Protein AF-A0A956G4B7-F1 (afdb_monomer_lite)

pLDDT: mean 74.46, std 22.29, range [27.42, 97.25]

Sequence (215 aa):
MIERALRGLLDLLERARQPERSRADEIADVRRRLAAQQRAARRASDDERQRARALETLRQQMIETLAEPASCASCERSCHTPSARVGTERETVFAAERRRAPAGFDGGACCAAKTAGVFSDDELYVLALAGATAADYSAPPGPHAGCAFRDARGCSLAVQRRPTLCLRYLCNELQSELQASGRRHAARSVAHDLRLGFEALVAERREREIDDLLQ

Radius of gyration: 18.86 Å; chains: 1; bounding box: 42×47×54 Å

Secondary structure (DSSP, 8-state):
-HHHHHHHHHHHHHHHHS----HHHHHHHHHHHHHHHHHHHTT--HHHHHHHHHHHHHHHHHHHHH-S-HHHHSTTS-PPPPPS-S--S--GGGSS--PPPPTT----GGG-S-HHHHS-HHHHHHHHHTT--GGG----SS--BSBTTEETTEE-S-GGGS-HHHHH---HHHHHHHHHTT-HHHHHHHHHHHHHHHHHHHHHHHHHHHHHHH-

Structure (mmCIF, N/CA/C/O backbone):
data_AF-A0A956G4B7-F1
#
_entry.id   AF-A0A956G4B7-F1
#
loop_
_atom_site.group_PDB
_atom_site.id
_atom_site.type_symbol
_atom_site.label_atom_id
_atom_site.label_alt_id
_atom_site.label_comp_id
_atom_site.label_asym_id
_atom_site.label_entity_id
_atom_site.label_seq_id
_atom_site.pdbx_PDB_ins_code
_atom_site.Cartn_x
_atom_site.Cartn_y
_atom_site.Cartn_z
_atom_site.occupancy
_atom_site.B_iso_or_equiv
_atom_site.auth_seq_id
_atom_site.auth_comp_id
_atom_site.auth_asym_id
_atom_site.auth_atom_id
_atom_site.pdbx_PDB_model_num
ATOM 1 N N . MET A 1 1 ? 19.935 33.504 17.242 1.00 51.78 1 MET A N 1
ATOM 2 C CA . MET A 1 1 ? 20.676 33.074 16.025 1.00 51.78 1 MET A CA 1
ATOM 3 C C . MET A 1 1 ? 21.607 31.893 16.290 1.00 51.78 1 MET A C 1
ATOM 5 O O . MET A 1 1 ? 21.533 30.927 15.544 1.00 51.78 1 MET A O 1
ATOM 9 N N . ILE A 1 2 ? 22.418 31.930 17.352 1.00 56.47 2 ILE A N 1
ATOM 10 C CA . ILE A 1 2 ? 23.410 30.888 17.687 1.00 56.47 2 ILE A CA 1
ATOM 11 C C . ILE A 1 2 ? 22.765 29.511 17.966 1.00 56.47 2 ILE A C 1
ATOM 13 O O . ILE A 1 2 ? 23.245 28.500 17.467 1.00 56.47 2 ILE A O 1
ATOM 17 N N . GLU A 1 3 ? 21.617 29.462 18.650 1.00 46.06 3 GLU A N 1
ATOM 18 C CA . GLU A 1 3 ? 20.913 28.199 18.952 1.00 46.06 3 GLU A CA 1
ATOM 19 C C . GLU A 1 3 ? 20.379 27.459 17.715 1.00 46.06 3 GLU A C 1
ATOM 21 O O . GLU A 1 3 ? 20.374 26.231 17.689 1.00 46.06 3 GLU A O 1
ATOM 26 N N . ARG A 1 4 ? 19.962 28.180 16.663 1.00 51.66 4 ARG A N 1
ATOM 27 C CA . ARG A 1 4 ? 19.528 27.567 15.392 1.00 51.66 4 ARG A CA 1
ATOM 28 C C . ARG A 1 4 ? 20.703 26.948 14.637 1.00 51.66 4 ARG A C 1
ATOM 30 O O . ARG A 1 4 ? 20.547 25.882 14.051 1.00 51.66 4 ARG A O 1
ATOM 37 N N . ALA A 1 5 ? 21.864 27.601 14.674 1.00 60.94 5 ALA A N 1
ATOM 38 C CA . ALA A 1 5 ? 23.082 27.098 14.047 1.00 60.94 5 ALA A CA 1
ATOM 39 C C . ALA A 1 5 ? 23.625 25.861 14.785 1.00 60.94 5 ALA A C 1
ATOM 41 O O . ALA A 1 5 ? 23.982 24.875 14.147 1.00 60.94 5 ALA A O 1
ATOM 42 N N . LEU A 1 6 ? 23.599 25.876 16.123 1.00 57.47 6 LEU A N 1
ATOM 43 C CA . LEU A 1 6 ? 23.971 24.729 16.959 1.00 57.47 6 LEU A CA 1
ATOM 44 C C . LEU A 1 6 ? 23.036 23.534 16.764 1.00 57.47 6 LEU A C 1
ATOM 46 O O . LEU A 1 6 ? 23.513 22.409 16.652 1.00 57.47 6 LEU A O 1
ATOM 50 N N . ARG A 1 7 ? 21.723 23.770 16.655 1.00 56.56 7 ARG A N 1
ATOM 51 C CA . ARG A 1 7 ? 20.744 22.707 16.391 1.00 56.56 7 ARG A CA 1
ATOM 52 C C . ARG A 1 7 ? 20.945 22.086 15.003 1.00 56.56 7 ARG A C 1
ATOM 54 O O . ARG A 1 7 ? 21.017 20.872 14.894 1.00 56.56 7 ARG A O 1
ATOM 61 N N . GLY A 1 8 ? 21.186 22.906 13.975 1.00 63.28 8 GLY A N 1
ATOM 62 C CA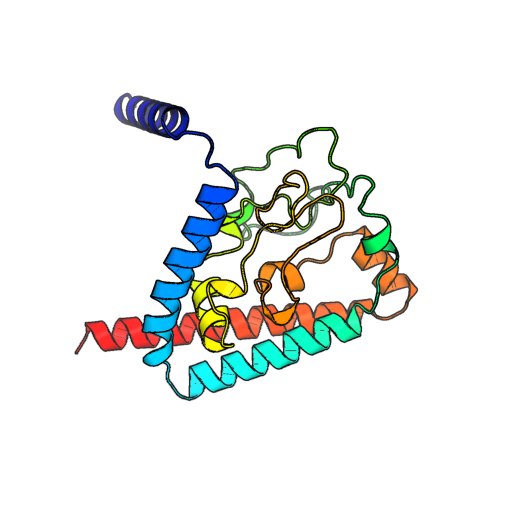 . GLY A 1 8 ? 21.513 22.409 12.633 1.00 63.28 8 GLY A CA 1
ATOM 63 C C . GLY A 1 8 ? 22.818 21.603 12.568 1.00 63.28 8 GLY A C 1
ATOM 64 O O . GLY A 1 8 ? 22.899 20.627 11.820 1.00 63.28 8 GLY A O 1
ATOM 65 N N . LEU A 1 9 ? 23.825 21.974 13.366 1.00 64.81 9 LEU A N 1
ATOM 66 C CA . LEU A 1 9 ? 25.090 21.243 13.473 1.00 64.81 9 LEU A CA 1
ATOM 67 C C . LEU A 1 9 ? 24.924 19.912 14.224 1.00 64.81 9 LEU A C 1
ATOM 69 O O . LEU A 1 9 ? 25.472 18.901 13.793 1.00 64.81 9 LEU A O 1
ATOM 73 N N . LEU A 1 10 ? 24.144 19.895 15.308 1.00 58.50 10 LEU A N 1
ATOM 74 C CA . LEU A 1 10 ? 23.810 18.676 16.050 1.00 58.50 10 LEU A CA 1
ATOM 75 C C . LEU A 1 10 ? 23.017 17.697 15.183 1.00 58.50 10 LEU A C 1
ATOM 77 O O . LEU A 1 10 ? 23.400 16.535 15.101 1.00 58.50 10 LEU A O 1
ATOM 81 N N . ASP A 1 11 ? 22.024 18.179 14.432 1.00 50.59 11 ASP A N 1
ATOM 82 C CA . ASP A 1 11 ? 21.263 17.353 13.492 1.00 50.59 11 ASP A CA 1
ATOM 83 C C . ASP A 1 11 ? 22.170 16.761 12.398 1.00 50.59 11 ASP A C 1
ATOM 85 O O . ASP A 1 11 ? 21.948 15.649 11.922 1.00 50.59 11 ASP A O 1
ATOM 89 N N . LEU A 1 12 ? 23.181 17.508 11.932 1.00 54.56 12 LEU A N 1
ATOM 90 C CA . LEU A 1 12 ? 24.170 17.025 10.957 1.00 54.56 12 LEU A CA 1
ATOM 91 C C . LEU A 1 12 ? 25.103 15.967 11.561 1.00 54.56 12 LEU A C 1
ATOM 93 O O . LEU A 1 12 ? 25.399 14.973 10.901 1.00 54.56 12 LEU A O 1
ATOM 97 N N . LEU A 1 13 ? 25.541 16.156 12.806 1.00 57.09 13 LEU A N 1
ATOM 98 C CA . LEU A 1 13 ? 26.409 15.218 13.520 1.00 57.09 13 LEU A CA 1
ATOM 99 C C . LEU A 1 13 ? 25.672 13.941 13.931 1.00 57.09 13 LEU A C 1
ATOM 101 O O . LEU A 1 13 ? 26.246 12.860 13.834 1.00 57.09 13 LEU A O 1
ATOM 105 N N . GLU A 1 14 ? 24.405 14.029 14.335 1.00 51.06 14 GLU A N 1
ATOM 106 C CA . GLU A 1 14 ? 23.554 12.859 14.567 1.00 51.06 14 GLU A CA 1
ATOM 107 C C . GLU A 1 14 ? 23.333 12.082 13.272 1.00 51.06 14 GLU A C 1
ATOM 109 O O . GLU A 1 14 ? 23.519 10.869 13.263 1.00 51.06 14 GLU A O 1
ATOM 114 N N . ARG A 1 15 ? 23.059 12.766 12.153 1.00 50.12 15 ARG A N 1
ATOM 115 C CA . ARG A 1 15 ? 22.970 12.141 10.821 1.00 50.12 15 ARG A CA 1
ATOM 116 C C . ARG A 1 15 ? 24.278 11.486 10.375 1.00 50.12 15 ARG A C 1
ATOM 118 O O . ARG A 1 15 ? 24.227 10.425 9.768 1.00 50.12 15 ARG A O 1
ATOM 125 N N . ALA A 1 16 ? 25.427 12.085 10.684 1.00 51.25 16 ALA A N 1
ATOM 126 C CA . ALA A 1 16 ? 26.744 11.518 10.384 1.00 51.25 16 ALA A CA 1
ATOM 127 C C . ALA A 1 16 ? 27.119 10.342 11.305 1.00 51.25 16 ALA A C 1
ATOM 129 O O . ALA A 1 16 ? 27.938 9.506 10.933 1.00 51.25 16 ALA A O 1
ATOM 130 N N . ARG A 1 17 ? 26.527 10.274 12.505 1.00 42.84 17 ARG A N 1
ATOM 131 C CA . ARG A 1 17 ? 26.698 9.175 13.467 1.00 42.84 17 ARG A CA 1
ATOM 132 C C . ARG A 1 17 ? 25.763 7.999 13.225 1.00 42.84 17 ARG A C 1
ATOM 134 O O . ARG A 1 17 ? 26.013 6.933 13.784 1.00 42.84 17 ARG A O 1
ATOM 141 N N . GLN A 1 18 ? 24.705 8.162 12.429 1.00 42.16 18 GLN A N 1
ATOM 142 C CA . GLN A 1 18 ? 23.893 7.021 12.028 1.00 42.16 18 GLN A CA 1
ATOM 143 C C . GLN A 1 18 ? 24.684 6.209 10.995 1.00 42.16 18 GLN A C 1
ATOM 145 O O . GLN A 1 18 ? 24.967 6.741 9.919 1.00 42.16 18 GLN A O 1
ATOM 150 N N . PRO A 1 19 ? 25.063 4.949 11.285 1.00 45.97 19 PRO A N 1
ATOM 151 C CA . PRO A 1 19 ? 25.617 4.089 10.249 1.00 45.97 19 PRO A CA 1
ATOM 152 C C . PRO A 1 19 ? 24.607 4.027 9.101 1.00 45.97 19 PRO A C 1
ATOM 154 O O . PRO A 1 19 ? 23.398 3.977 9.348 1.00 45.97 19 PRO A O 1
ATOM 157 N N . GLU A 1 20 ? 25.084 4.071 7.854 1.00 58.22 20 GLU A N 1
ATOM 158 C CA . GLU A 1 20 ? 24.225 3.844 6.691 1.00 58.22 20 GLU A CA 1
ATOM 159 C C . GLU A 1 20 ? 23.484 2.523 6.927 1.00 58.22 20 GLU A C 1
ATOM 161 O O . GLU A 1 20 ? 24.115 1.465 6.980 1.00 58.22 20 GLU A O 1
ATOM 166 N N . ARG A 1 21 ? 22.168 2.591 7.195 1.00 68.06 21 ARG A N 1
ATOM 167 C CA . ARG A 1 21 ? 21.382 1.405 7.562 1.00 68.06 21 ARG A CA 1
ATOM 168 C C . ARG A 1 21 ? 21.590 0.373 6.467 1.00 68.06 21 ARG A C 1
ATOM 170 O O . ARG A 1 21 ? 21.339 0.651 5.293 1.00 68.06 21 ARG A O 1
ATOM 177 N N . SER A 1 22 ? 22.061 -0.811 6.843 1.00 82.81 22 SER A N 1
ATOM 178 C CA . SER A 1 22 ? 22.207 -1.876 5.866 1.00 82.81 22 SER A CA 1
ATOM 179 C C . SER A 1 22 ? 20.821 -2.273 5.354 1.00 82.81 22 SER A C 1
ATOM 181 O O . SER A 1 22 ? 19.805 -2.105 6.033 1.00 82.81 22 SER A O 1
ATOM 183 N N . ARG A 1 23 ? 20.757 -2.873 4.164 1.00 84.38 23 ARG A N 1
ATOM 184 C CA . ARG A 1 23 ? 19.508 -3.452 3.646 1.00 84.38 23 ARG A CA 1
ATOM 185 C C . ARG A 1 23 ? 18.852 -4.403 4.659 1.00 84.38 23 ARG A C 1
ATOM 187 O O . ARG A 1 23 ? 17.630 -4.442 4.775 1.00 84.38 23 ARG A O 1
ATOM 194 N N . ALA A 1 24 ? 19.669 -5.168 5.384 1.00 88.62 24 ALA A N 1
ATOM 195 C CA . ALA A 1 24 ? 19.199 -6.068 6.428 1.00 88.62 24 ALA A CA 1
ATOM 196 C C . ALA A 1 24 ? 18.546 -5.296 7.586 1.00 88.62 24 ALA A C 1
ATOM 198 O O . ALA A 1 24 ? 17.476 -5.697 8.044 1.00 88.62 24 ALA A O 1
ATOM 199 N N . ASP A 1 25 ? 19.126 -4.164 7.996 1.00 89.12 25 ASP A N 1
ATOM 200 C CA . ASP A 1 25 ? 18.555 -3.295 9.030 1.00 89.12 25 ASP A CA 1
ATOM 201 C C . ASP A 1 25 ? 17.220 -2.692 8.596 1.00 89.12 25 ASP A C 1
ATOM 203 O O . ASP A 1 25 ? 16.285 -2.659 9.394 1.00 89.12 25 ASP A O 1
ATOM 207 N N . GLU A 1 26 ? 17.102 -2.250 7.339 1.00 88.19 26 GLU A N 1
ATOM 208 C CA . GLU A 1 26 ? 15.846 -1.713 6.802 1.00 88.19 26 GLU A CA 1
ATOM 209 C C . GLU A 1 26 ? 14.736 -2.770 6.776 1.00 88.19 26 GLU A C 1
ATOM 211 O O . GLU A 1 26 ? 13.600 -2.497 7.164 1.00 88.19 26 GLU A O 1
ATOM 216 N N . ILE A 1 27 ? 15.054 -4.002 6.375 1.00 91.94 27 ILE A N 1
ATOM 217 C CA . ILE A 1 27 ? 14.078 -5.100 6.353 1.00 91.94 27 ILE A CA 1
ATOM 218 C C . ILE A 1 27 ? 13.692 -5.511 7.768 1.00 91.94 27 ILE A C 1
ATOM 220 O O . ILE A 1 27 ? 12.509 -5.713 8.049 1.00 91.94 27 ILE A O 1
ATOM 224 N N . ALA A 1 28 ? 14.668 -5.626 8.671 1.00 93.62 28 ALA A N 1
ATOM 225 C CA . ALA A 1 28 ? 14.403 -5.911 10.073 1.00 93.62 28 ALA A CA 1
ATOM 226 C C . ALA A 1 28 ? 13.490 -4.838 10.683 1.00 93.62 28 ALA A C 1
ATOM 228 O O . ALA A 1 28 ? 12.569 -5.166 11.429 1.00 93.62 28 ALA A O 1
ATOM 229 N N . ASP A 1 29 ? 13.693 -3.572 10.322 1.00 93.38 29 ASP A N 1
ATOM 230 C CA . ASP A 1 29 ? 12.850 -2.458 10.744 1.00 93.38 29 ASP A CA 1
ATOM 231 C C . ASP A 1 29 ? 11.410 -2.577 10.247 1.00 93.38 29 ASP A C 1
ATOM 233 O O . ASP A 1 29 ? 10.480 -2.529 11.053 1.00 93.38 29 ASP A O 1
ATOM 237 N N . VAL A 1 30 ? 11.226 -2.812 8.945 1.00 95.00 30 VAL A N 1
ATOM 238 C CA . VAL A 1 30 ? 9.903 -3.015 8.338 1.00 95.00 30 VAL A CA 1
ATOM 239 C C . VAL A 1 30 ? 9.180 -4.188 8.998 1.00 95.00 30 VAL A C 1
ATOM 241 O O . VAL A 1 30 ? 8.025 -4.051 9.393 1.00 95.00 30 VAL A O 1
ATOM 244 N N . ARG A 1 31 ? 9.864 -5.321 9.205 1.00 96.69 31 ARG A N 1
ATOM 245 C CA . ARG A 1 31 ? 9.287 -6.506 9.862 1.00 96.69 31 ARG A CA 1
ATOM 246 C C . ARG A 1 31 ? 8.867 -6.229 11.303 1.00 96.69 31 ARG A C 1
ATOM 248 O O . ARG A 1 31 ? 7.772 -6.625 11.700 1.00 96.69 31 ARG A O 1
ATOM 255 N N . ARG A 1 32 ? 9.707 -5.543 12.089 1.00 96.19 32 ARG A N 1
ATOM 256 C CA . ARG A 1 32 ? 9.377 -5.169 13.477 1.00 96.19 32 ARG A CA 1
ATOM 257 C C . ARG A 1 32 ? 8.161 -4.251 13.533 1.00 96.19 32 ARG A C 1
ATOM 259 O O . ARG A 1 32 ? 7.254 -4.492 14.328 1.00 96.19 32 ARG A O 1
ATOM 266 N N . ARG A 1 33 ? 8.137 -3.217 12.690 1.00 96.75 33 ARG A N 1
ATOM 267 C CA . ARG A 1 33 ? 7.036 -2.247 12.633 1.00 96.75 33 ARG A CA 1
ATOM 268 C C . ARG A 1 33 ? 5.747 -2.909 12.161 1.00 96.75 33 ARG A C 1
ATOM 270 O O . ARG A 1 33 ? 4.714 -2.718 12.791 1.00 96.75 33 ARG A O 1
ATOM 277 N N . LEU A 1 34 ? 5.812 -3.787 11.159 1.00 97.25 34 LEU A N 1
ATOM 278 C CA . LEU A 1 34 ? 4.664 -4.580 10.727 1.00 97.25 34 LEU A CA 1
ATOM 279 C C . LEU A 1 34 ? 4.114 -5.451 11.859 1.00 97.25 34 LEU A C 1
ATOM 281 O O . LEU A 1 34 ? 2.911 -5.454 12.083 1.00 97.25 34 LEU A O 1
ATOM 285 N N . ALA A 1 35 ? 4.969 -6.148 12.610 1.00 95.94 35 ALA A N 1
ATOM 286 C CA . ALA A 1 35 ? 4.526 -6.961 13.743 1.00 95.94 35 ALA A CA 1
ATOM 287 C C . ALA A 1 35 ? 3.830 -6.121 14.833 1.00 95.94 35 ALA A C 1
ATOM 289 O O . ALA A 1 35 ? 2.886 -6.587 15.474 1.00 95.94 35 ALA A O 1
ATOM 290 N N . ALA A 1 36 ? 4.263 -4.872 15.037 1.00 95.06 36 ALA A N 1
ATOM 291 C CA . ALA A 1 36 ? 3.555 -3.933 15.903 1.00 95.06 36 ALA A CA 1
ATOM 292 C C . ALA A 1 36 ? 2.181 -3.558 15.327 1.00 95.06 36 ALA A C 1
ATOM 294 O O . ALA A 1 36 ? 1.182 -3.646 16.043 1.00 95.06 36 ALA A O 1
ATOM 295 N N . GLN A 1 37 ? 2.106 -3.243 14.032 1.00 96.81 37 GLN A N 1
ATOM 296 C CA . GLN A 1 37 ? 0.841 -2.922 13.371 1.00 96.81 37 GLN A CA 1
ATOM 297 C C . GLN A 1 37 ? -0.125 -4.114 13.304 1.00 96.81 37 GLN A C 1
ATOM 299 O O . GLN A 1 37 ? -1.324 -3.924 13.445 1.00 96.81 37 GLN A O 1
ATOM 304 N N . GLN A 1 38 ? 0.360 -5.354 13.198 1.00 95.81 38 GLN A N 1
ATOM 305 C CA . GLN A 1 38 ? -0.479 -6.556 13.285 1.00 95.81 38 GLN A CA 1
ATOM 306 C C . GLN A 1 38 ? -1.193 -6.673 14.632 1.00 95.81 38 GLN A C 1
ATOM 308 O O . GLN A 1 38 ? -2.320 -7.159 14.689 1.00 95.81 38 GLN A O 1
ATOM 313 N N . ARG A 1 39 ? -0.562 -6.232 15.728 1.00 93.31 39 ARG A N 1
ATOM 314 C CA . ARG A 1 39 ? -1.225 -6.179 17.038 1.00 93.31 39 ARG A CA 1
ATOM 315 C C . ARG A 1 39 ? -2.299 -5.098 17.070 1.00 93.31 39 ARG A C 1
ATOM 317 O O . ARG A 1 39 ? -3.382 -5.372 17.574 1.00 93.31 39 ARG A O 1
ATOM 324 N N . ALA A 1 40 ? -2.025 -3.924 16.501 1.00 92.00 40 ALA A N 1
ATOM 325 C CA . ALA A 1 40 ? -3.013 -2.851 16.377 1.00 92.00 40 ALA A CA 1
ATOM 326 C C . ALA A 1 40 ? -4.215 -3.290 15.520 1.00 92.00 40 ALA A C 1
ATOM 328 O O . ALA A 1 40 ? -5.356 -3.170 15.949 1.00 92.00 40 ALA A O 1
ATOM 329 N N . ALA A 1 41 ? -3.963 -3.929 14.374 1.00 94.06 41 ALA A N 1
ATOM 330 C CA . ALA A 1 41 ? -4.982 -4.428 13.450 1.00 94.06 41 ALA A CA 1
ATOM 331 C C . ALA A 1 41 ? -5.916 -5.491 14.064 1.00 94.06 41 ALA A C 1
ATOM 333 O O . ALA A 1 41 ? -7.015 -5.723 13.563 1.00 94.06 41 ALA A O 1
ATOM 334 N N . ARG A 1 42 ? -5.535 -6.138 15.176 1.00 93.38 42 ARG A N 1
ATOM 335 C CA . ARG A 1 42 ? -6.454 -7.026 15.914 1.00 93.38 42 ARG A CA 1
ATOM 336 C C . ARG A 1 42 ? -7.617 -6.264 16.542 1.00 93.38 42 ARG A C 1
ATOM 338 O O . ARG A 1 42 ? -8.689 -6.843 16.655 1.00 93.38 42 ARG A O 1
ATOM 345 N N . ARG A 1 43 ? -7.411 -4.994 16.900 1.00 92.00 43 ARG A N 1
ATOM 346 C CA . ARG A 1 43 ? -8.425 -4.084 17.457 1.00 92.00 43 ARG A CA 1
ATOM 347 C C . ARG A 1 43 ? -9.177 -3.302 16.375 1.00 92.00 43 ARG A C 1
ATOM 349 O O . ARG A 1 43 ? -9.899 -2.362 16.689 1.00 92.00 43 ARG A O 1
ATOM 356 N N . ALA A 1 44 ? -8.983 -3.664 15.108 1.00 94.94 44 ALA A N 1
ATOM 357 C CA . ALA A 1 44 ? -9.661 -3.025 13.994 1.00 94.94 44 ALA A CA 1
ATOM 358 C C . ALA A 1 44 ? -11.170 -3.202 14.054 1.00 94.94 44 ALA A C 1
ATOM 360 O O . ALA A 1 44 ? -11.637 -4.330 14.274 1.00 94.94 44 ALA A O 1
ATOM 361 N N . SER A 1 45 ? -11.882 -2.099 13.822 1.00 94.12 45 SER A N 1
ATOM 362 C CA . SER A 1 45 ? -13.329 -2.094 13.646 1.00 94.12 45 SER A CA 1
ATOM 363 C C . SER A 1 45 ? -13.716 -2.864 12.381 1.00 94.12 45 SER A C 1
ATOM 365 O O . SER A 1 45 ? -12.883 -3.144 11.509 1.00 94.12 45 SER A O 1
ATOM 367 N N . ASP A 1 46 ? -14.991 -3.225 12.272 1.00 94.00 46 ASP A N 1
ATOM 368 C CA . ASP A 1 46 ? -15.500 -3.891 11.074 1.00 94.00 46 ASP A CA 1
ATOM 369 C C . ASP A 1 46 ? -15.420 -2.982 9.840 1.00 94.00 46 ASP A C 1
ATOM 371 O O . ASP A 1 46 ? -15.087 -3.465 8.754 1.00 94.00 46 ASP A O 1
ATOM 375 N N . ASP A 1 47 ? -15.600 -1.670 10.017 1.00 93.81 47 ASP A N 1
ATOM 376 C CA . ASP A 1 47 ? -15.469 -0.671 8.952 1.00 93.81 47 ASP A CA 1
ATOM 377 C C . ASP A 1 47 ? -14.030 -0.585 8.424 1.00 93.81 47 ASP A C 1
ATOM 379 O O . ASP A 1 47 ? -13.807 -0.668 7.212 1.00 93.81 47 ASP A O 1
ATOM 383 N N . GLU A 1 48 ? -13.031 -0.551 9.315 1.00 96.06 48 GLU A N 1
ATOM 384 C CA . GLU A 1 48 ? -11.617 -0.566 8.921 1.00 96.06 48 GLU A CA 1
ATOM 385 C C . GLU A 1 48 ? -11.275 -1.839 8.134 1.00 96.06 48 GLU A C 1
ATOM 387 O O . GLU A 1 48 ? -10.585 -1.793 7.108 1.00 96.06 48 GLU A O 1
ATOM 392 N N . ARG A 1 49 ? -11.784 -2.998 8.578 1.00 95.12 49 ARG A N 1
ATOM 393 C CA . ARG A 1 49 ? -11.593 -4.279 7.876 1.00 95.12 49 ARG A CA 1
ATOM 394 C C . ARG A 1 49 ? -12.278 -4.276 6.516 1.00 95.12 49 ARG A C 1
ATOM 396 O O . ARG A 1 49 ? -11.721 -4.803 5.551 1.00 95.12 49 ARG A O 1
ATOM 403 N N . GLN A 1 50 ? -13.474 -3.702 6.425 1.00 94.38 50 GLN A N 1
ATOM 404 C CA . GLN A 1 50 ? -14.215 -3.597 5.176 1.00 94.38 50 GLN A CA 1
ATOM 405 C C . GLN A 1 50 ? -13.487 -2.696 4.173 1.00 94.38 50 GLN A C 1
ATOM 407 O O . GLN A 1 50 ? -13.329 -3.077 3.010 1.00 94.38 50 GLN A O 1
ATOM 412 N N . ARG A 1 51 ? -12.953 -1.551 4.613 1.00 94.94 51 ARG A N 1
ATOM 413 C CA . ARG A 1 51 ? -12.128 -0.688 3.756 1.00 94.94 51 ARG A CA 1
ATOM 414 C C . ARG A 1 51 ? -10.816 -1.334 3.352 1.00 94.94 51 ARG A C 1
ATOM 416 O O . ARG A 1 51 ? -10.409 -1.191 2.201 1.00 94.94 51 ARG A O 1
ATOM 423 N N . ALA A 1 52 ? -10.162 -2.070 4.248 1.00 94.50 52 ALA A N 1
ATOM 424 C CA . ALA A 1 52 ? -8.942 -2.795 3.907 1.00 94.50 52 ALA A CA 1
ATOM 425 C C . ALA A 1 52 ? -9.183 -3.819 2.785 1.00 94.50 52 ALA A C 1
ATOM 427 O O . ALA A 1 52 ? -8.390 -3.882 1.843 1.00 94.50 52 ALA A O 1
ATOM 428 N N . ARG A 1 53 ? -10.309 -4.547 2.834 1.00 93.62 53 ARG A N 1
ATOM 429 C CA . ARG A 1 53 ? -10.743 -5.449 1.754 1.00 93.62 53 ARG A CA 1
ATOM 430 C C . ARG A 1 53 ? -11.020 -4.702 0.450 1.00 93.62 53 ARG A C 1
ATOM 432 O O . ARG A 1 53 ? -10.551 -5.127 -0.600 1.00 93.62 53 ARG A O 1
ATOM 439 N N . ALA A 1 54 ? -11.712 -3.563 0.509 1.00 94.50 54 ALA A N 1
ATOM 440 C CA . ALA A 1 54 ? -11.945 -2.732 -0.675 1.00 94.50 54 ALA A CA 1
ATOM 441 C C . ALA A 1 54 ? -10.627 -2.241 -1.301 1.00 94.50 54 ALA A C 1
ATOM 443 O O . ALA A 1 54 ? -10.458 -2.278 -2.520 1.00 94.50 54 ALA A O 1
ATOM 444 N N . LEU A 1 55 ? -9.655 -1.848 -0.472 1.00 94.69 55 LEU A N 1
ATOM 445 C CA . LEU A 1 55 ? -8.318 -1.493 -0.938 1.00 94.69 55 LEU A CA 1
ATOM 446 C C . LEU A 1 55 ? -7.605 -2.682 -1.581 1.00 94.69 55 LEU A C 1
ATOM 448 O O . LEU A 1 55 ? -6.948 -2.500 -2.596 1.00 94.69 55 LEU A O 1
ATOM 452 N N . GLU A 1 56 ? -7.715 -3.892 -1.036 1.00 92.12 56 GLU A N 1
ATOM 453 C CA . GLU A 1 56 ? -7.160 -5.096 -1.664 1.00 92.12 56 GLU A CA 1
ATOM 454 C C . GLU A 1 56 ? -7.758 -5.348 -3.057 1.00 92.12 56 GLU A C 1
ATOM 456 O O . GLU A 1 56 ? -7.006 -5.567 -4.008 1.00 92.12 56 GLU A O 1
ATOM 461 N N . THR A 1 57 ? -9.077 -5.199 -3.214 1.00 93.31 57 THR A N 1
ATOM 462 C CA . THR A 1 57 ? -9.739 -5.261 -4.526 1.00 93.31 57 THR A CA 1
ATOM 463 C C . THR A 1 57 ? -9.191 -4.208 -5.490 1.00 93.31 57 THR A C 1
ATOM 465 O O . THR A 1 57 ? -8.844 -4.538 -6.622 1.00 93.31 57 THR A O 1
ATOM 468 N N . LEU A 1 58 ? -9.034 -2.959 -5.046 1.00 94.06 58 LEU A N 1
ATOM 469 C CA . LEU A 1 58 ? -8.462 -1.888 -5.869 1.00 94.06 58 LEU A CA 1
ATOM 470 C C . LEU A 1 58 ? -7.001 -2.166 -6.258 1.00 94.06 58 LEU A C 1
ATOM 472 O O . LEU A 1 58 ? -6.588 -1.863 -7.377 1.00 94.06 58 LEU A O 1
ATOM 476 N N . ARG A 1 59 ? -6.200 -2.775 -5.371 1.00 90.25 59 ARG A N 1
ATOM 477 C CA . ARG A 1 59 ? -4.822 -3.185 -5.699 1.00 90.25 59 ARG A CA 1
ATOM 478 C C . ARG A 1 59 ? -4.821 -4.228 -6.809 1.00 90.25 59 ARG A C 1
ATOM 480 O O . ARG A 1 59 ? -4.019 -4.119 -7.732 1.00 90.25 59 ARG A O 1
ATOM 487 N N . GLN A 1 60 ? -5.728 -5.198 -6.735 1.00 88.75 60 GLN A N 1
ATOM 488 C CA . GLN A 1 60 ? -5.876 -6.230 -7.755 1.00 88.75 60 GLN A CA 1
ATOM 489 C C . GLN A 1 60 ? -6.323 -5.636 -9.101 1.00 88.75 60 GLN A C 1
ATOM 491 O O . GLN A 1 60 ? -5.688 -5.887 -10.124 1.00 88.75 60 GLN A O 1
ATOM 496 N N . GLN A 1 61 ? -7.312 -4.740 -9.089 1.00 91.62 61 GLN A N 1
ATOM 497 C CA . GLN A 1 61 ? -7.735 -4.000 -10.282 1.00 91.62 61 GLN A CA 1
ATOM 498 C C . GLN A 1 61 ? -6.599 -3.172 -10.890 1.00 91.62 61 GLN A C 1
ATOM 500 O O . GLN A 1 61 ? -6.488 -3.071 -12.113 1.00 91.62 61 GLN A O 1
ATOM 505 N N . MET A 1 62 ? -5.729 -2.589 -10.058 1.00 88.94 62 MET A N 1
ATOM 506 C CA . MET A 1 62 ? -4.578 -1.837 -10.550 1.00 88.94 62 MET A CA 1
ATOM 507 C C . MET A 1 62 ? -3.614 -2.749 -11.307 1.00 88.94 62 MET A C 1
ATOM 509 O O . MET A 1 62 ? -3.172 -2.389 -12.392 1.00 88.94 62 MET A O 1
ATOM 513 N N . ILE A 1 63 ? -3.329 -3.945 -10.786 1.00 83.06 63 ILE A N 1
ATOM 514 C CA . ILE A 1 63 ? -2.485 -4.940 -11.469 1.00 83.06 63 ILE A CA 1
ATOM 515 C C . ILE A 1 63 ? -3.066 -5.287 -12.838 1.00 83.06 63 ILE A C 1
ATOM 517 O O . ILE A 1 63 ? -2.363 -5.222 -13.844 1.00 83.06 63 ILE A O 1
ATOM 521 N N . GLU A 1 64 ? -4.353 -5.619 -12.873 1.00 86.12 64 GLU A N 1
ATOM 522 C CA . GLU A 1 64 ? -5.056 -5.996 -14.101 1.00 86.12 64 GLU A CA 1
ATOM 523 C C . GLU A 1 64 ? -5.051 -4.857 -15.122 1.00 86.12 64 GLU A C 1
ATOM 525 O O . GLU A 1 64 ? -4.798 -5.072 -16.306 1.00 86.12 64 GLU A O 1
ATOM 530 N N . THR A 1 65 ? -5.245 -3.624 -14.654 1.00 86.25 65 THR A N 1
ATOM 531 C CA . THR A 1 65 ? -5.232 -2.433 -15.508 1.00 86.25 65 THR A CA 1
ATOM 532 C C . THR A 1 65 ? -3.847 -2.165 -16.090 1.00 86.25 65 THR A C 1
ATOM 534 O O . THR A 1 65 ? -3.717 -1.814 -17.269 1.00 86.25 65 THR A O 1
ATOM 537 N N . LEU A 1 66 ? -2.801 -2.327 -15.277 1.00 77.62 66 LEU A N 1
ATOM 538 C CA . LEU A 1 66 ? -1.424 -2.157 -15.725 1.00 77.62 66 LEU A CA 1
ATOM 539 C C . LEU A 1 66 ? -1.034 -3.230 -16.757 1.00 77.62 66 LEU A C 1
ATOM 541 O O . LEU A 1 66 ? -0.299 -2.904 -17.692 1.00 77.62 66 LEU A O 1
ATOM 545 N N . ALA A 1 67 ? -1.591 -4.448 -16.664 1.00 66.88 67 ALA A N 1
ATOM 546 C CA . ALA A 1 67 ? -1.125 -5.643 -17.385 1.00 66.88 67 ALA A CA 1
ATOM 547 C C . ALA A 1 67 ? 0.405 -5.810 -17.243 1.00 66.88 67 ALA A C 1
ATOM 549 O O . ALA A 1 67 ? 0.998 -5.169 -16.380 1.00 66.88 67 ALA A O 1
ATOM 550 N N . GLU A 1 68 ? 1.071 -6.661 -18.028 1.00 63.44 68 GLU A N 1
ATOM 551 C CA . GLU A 1 68 ? 2.543 -6.659 -18.103 1.00 63.44 68 GLU A CA 1
ATOM 552 C C . GLU A 1 68 ? 2.998 -5.443 -18.935 1.00 63.44 68 GLU A C 1
ATOM 554 O O . GLU A 1 68 ? 2.916 -5.494 -20.164 1.00 63.44 68 GLU A O 1
ATOM 559 N N . PRO A 1 69 ? 3.430 -4.316 -18.327 1.00 57.88 69 PRO A N 1
ATOM 560 C CA . PRO A 1 69 ? 3.722 -3.107 -19.081 1.00 57.88 69 PRO A CA 1
ATOM 561 C C . PRO A 1 69 ? 5.113 -3.239 -19.700 1.00 57.88 69 PRO A C 1
ATOM 563 O O . PRO A 1 69 ? 6.093 -3.485 -18.985 1.00 57.88 69 PRO A O 1
ATOM 566 N N . ALA A 1 70 ? 5.229 -3.012 -21.007 1.00 55.03 70 ALA A N 1
ATOM 567 C CA . ALA A 1 70 ? 6.509 -3.080 -21.713 1.00 55.03 70 ALA A CA 1
ATOM 568 C C . ALA A 1 70 ? 7.521 -2.065 -21.144 1.00 55.03 70 ALA A C 1
ATOM 570 O O . ALA A 1 70 ? 8.705 -2.372 -20.998 1.00 55.03 70 ALA A O 1
ATOM 571 N N . SER A 1 71 ? 7.048 -0.889 -20.718 1.00 56.91 71 SER A N 1
ATOM 572 C CA . SER A 1 71 ? 7.874 0.164 -20.109 1.00 56.91 71 SER A CA 1
ATOM 573 C C . SER A 1 71 ? 8.433 -0.238 -18.749 1.00 56.91 71 SER A C 1
ATOM 575 O O . SER A 1 71 ? 9.492 0.241 -18.351 1.00 56.91 71 SER A O 1
ATOM 577 N N . CYS A 1 72 ? 7.745 -1.122 -18.019 1.00 54.47 72 CYS A N 1
ATOM 578 C CA . CYS A 1 72 ? 8.244 -1.643 -16.749 1.00 54.47 72 CYS A CA 1
ATOM 579 C C . CYS A 1 72 ? 9.306 -2.732 -16.952 1.00 54.47 72 CYS A C 1
ATOM 581 O O . CYS A 1 72 ? 10.183 -2.858 -16.100 1.00 54.47 72 CYS A O 1
ATOM 583 N N . ALA A 1 73 ? 9.270 -3.458 -18.076 1.00 47.00 73 ALA A N 1
ATOM 584 C CA . ALA A 1 73 ? 10.291 -4.439 -18.453 1.00 47.00 73 ALA A CA 1
ATOM 585 C C . ALA A 1 73 ? 11.602 -3.780 -18.929 1.00 47.00 73 ALA A C 1
ATOM 587 O O . ALA A 1 73 ? 12.680 -4.308 -18.683 1.00 47.00 73 ALA A O 1
ATOM 588 N N . SER A 1 74 ? 11.536 -2.600 -19.559 1.00 42.38 74 SER A N 1
ATOM 589 C CA . SER A 1 74 ? 12.718 -1.837 -19.994 1.00 42.38 74 SER A CA 1
ATOM 590 C C . SER A 1 74 ? 13.224 -0.815 -18.973 1.00 42.38 74 SER A C 1
ATOM 592 O O . SER A 1 74 ? 14.251 -0.182 -19.209 1.00 42.38 74 SER A O 1
ATOM 594 N N . CYS A 1 75 ? 12.543 -0.637 -17.832 1.00 48.31 75 CYS A N 1
ATOM 595 C CA . CYS A 1 75 ? 12.990 0.268 -16.763 1.00 48.31 75 CYS A CA 1
ATOM 596 C C . CYS A 1 75 ? 14.196 -0.289 -15.976 1.00 48.31 75 CYS A C 1
ATOM 598 O O . CYS A 1 75 ? 14.562 0.315 -14.970 1.00 48.31 75 CYS A O 1
ATOM 600 N N . GLU A 1 76 ? 14.797 -1.392 -16.459 1.00 39.00 76 GLU A N 1
ATOM 601 C CA . GLU A 1 76 ? 16.210 -1.782 -16.311 1.00 39.00 76 GLU A CA 1
ATOM 602 C C . GLU A 1 76 ? 17.173 -0.847 -17.071 1.00 39.00 76 GLU A C 1
ATOM 604 O O . GLU A 1 76 ? 18.365 -1.130 -17.098 1.00 39.00 76 GLU A O 1
ATOM 609 N N . ARG A 1 77 ? 16.698 0.246 -17.708 1.00 36.31 77 ARG A N 1
ATOM 610 C CA . ARG A 1 77 ? 17.502 1.359 -18.268 1.00 36.31 77 ARG A CA 1
ATOM 611 C C . ARG A 1 77 ? 16.905 2.726 -17.907 1.00 36.31 77 ARG A C 1
ATOM 613 O O . ARG A 1 77 ? 16.025 3.220 -18.595 1.00 36.31 77 ARG A O 1
ATOM 620 N N . SER A 1 78 ? 17.371 3.317 -16.802 1.00 38.78 78 SER A N 1
ATOM 621 C CA . SER A 1 78 ? 17.218 4.733 -16.420 1.00 38.78 78 SER A CA 1
ATOM 622 C C . SER A 1 78 ? 15.852 5.403 -16.693 1.00 38.78 78 SER A C 1
ATOM 624 O O . SER A 1 78 ? 15.742 6.216 -17.608 1.00 38.78 78 SER A O 1
ATOM 626 N N . CYS A 1 79 ? 14.817 5.187 -15.862 1.00 37.25 79 CYS A N 1
ATOM 627 C CA . CYS A 1 79 ? 13.651 6.088 -15.927 1.00 37.25 79 CYS A CA 1
ATOM 628 C C . CYS A 1 79 ? 14.018 7.460 -15.310 1.00 37.25 79 CYS A C 1
ATOM 630 O O . CYS A 1 79 ? 14.347 7.556 -14.120 1.00 37.25 79 CYS A O 1
ATOM 632 N N . HIS A 1 80 ? 13.996 8.511 -16.136 1.00 34.06 80 HIS A N 1
ATOM 633 C CA . HIS A 1 80 ? 14.356 9.879 -15.766 1.00 34.06 80 HIS A CA 1
ATOM 634 C C . HIS A 1 80 ? 13.355 10.497 -14.771 1.00 34.06 80 HIS A C 1
ATOM 636 O O . HIS A 1 80 ? 12.170 10.174 -14.735 1.00 34.06 80 HIS A O 1
ATOM 642 N N . THR A 1 81 ? 13.836 11.419 -13.936 1.00 35.16 81 THR A N 1
ATOM 643 C CA . THR A 1 81 ? 13.007 12.220 -13.019 1.00 35.16 81 THR A CA 1
ATOM 644 C C . THR A 1 81 ? 11.982 13.075 -13.778 1.00 35.16 81 THR A C 1
ATOM 646 O O . THR A 1 81 ? 12.338 13.623 -14.823 1.00 35.16 81 THR A O 1
ATOM 649 N N . PRO A 1 82 ? 10.767 13.316 -13.241 1.00 34.22 82 PRO A N 1
ATOM 650 C CA . PRO A 1 82 ? 9.872 14.319 -13.809 1.00 34.22 82 PRO A CA 1
ATOM 651 C C . PRO A 1 82 ? 10.533 15.703 -13.755 1.00 34.22 82 PRO A C 1
ATOM 653 O O . PRO A 1 82 ? 11.075 16.095 -12.718 1.00 34.22 82 PRO A O 1
ATOM 656 N N . SER A 1 83 ? 10.445 16.480 -14.838 1.00 30.19 83 SER A N 1
ATOM 657 C CA . SER A 1 83 ? 10.669 17.922 -14.752 1.00 30.19 83 SER A CA 1
ATOM 658 C C . SER A 1 83 ? 9.569 18.522 -13.878 1.00 30.19 83 SER A C 1
ATOM 660 O O . SER A 1 83 ? 8.385 18.353 -14.171 1.00 30.19 83 SER A O 1
ATOM 662 N N . ALA A 1 84 ? 9.948 19.215 -12.810 1.00 29.06 84 ALA A N 1
ATOM 663 C CA . ALA A 1 84 ? 9.039 19.909 -11.909 1.00 29.06 84 ALA A CA 1
ATOM 664 C C . ALA A 1 84 ? 8.262 21.023 -12.635 1.00 29.06 84 ALA A C 1
ATOM 666 O O . ALA A 1 84 ? 8.685 22.173 -12.609 1.00 29.06 84 ALA A O 1
ATOM 667 N N . ARG A 1 85 ? 7.142 20.702 -13.293 1.00 30.81 85 ARG A N 1
ATOM 668 C CA . ARG A 1 85 ? 6.136 21.679 -13.742 1.00 30.81 85 ARG A CA 1
ATOM 669 C C . ARG A 1 85 ? 4.757 21.030 -13.860 1.00 30.81 85 ARG A C 1
ATOM 671 O O . ARG A 1 85 ? 4.398 20.660 -14.964 1.00 30.81 85 ARG A O 1
ATOM 678 N N . VAL A 1 86 ? 4.007 20.936 -12.754 1.00 29.19 86 VAL A N 1
ATOM 679 C CA . VAL A 1 86 ? 2.549 21.202 -12.664 1.00 29.19 86 VAL A CA 1
ATOM 680 C C . VAL A 1 86 ? 2.183 21.425 -11.178 1.00 29.19 86 VAL A C 1
ATOM 682 O O . VAL A 1 86 ? 2.367 20.521 -10.378 1.00 29.19 86 VAL A O 1
ATOM 685 N N . GLY A 1 87 ? 1.645 22.605 -10.834 1.00 27.42 87 GLY A N 1
ATOM 686 C CA . GLY A 1 87 ? 0.572 22.770 -9.830 1.00 27.42 87 GLY A CA 1
ATOM 687 C C . GLY A 1 87 ? 0.890 22.794 -8.323 1.00 27.42 87 GLY A C 1
ATOM 688 O O . GLY A 1 87 ? 0.835 21.773 -7.658 1.00 27.42 87 GLY A O 1
ATOM 689 N N . THR A 1 88 ? 1.089 24.002 -7.784 1.00 31.34 88 THR A N 1
ATOM 690 C CA . THR A 1 88 ? 0.587 24.516 -6.481 1.00 31.34 88 THR A CA 1
ATOM 691 C C . THR A 1 88 ? 0.660 23.643 -5.199 1.00 31.34 88 THR A C 1
ATOM 693 O O . THR A 1 88 ? -0.248 22.892 -4.856 1.00 31.34 88 THR A O 1
ATOM 696 N N . GLU A 1 89 ? 1.723 23.887 -4.423 1.00 30.06 89 GLU A N 1
ATOM 697 C CA . GLU A 1 89 ? 1.761 24.195 -2.970 1.00 30.06 89 GLU A CA 1
ATOM 698 C C . GLU A 1 89 ? 1.298 23.215 -1.865 1.00 30.06 89 GLU A C 1
ATOM 700 O O . GLU A 1 89 ? 1.427 23.575 -0.695 1.00 30.06 89 GLU A O 1
ATOM 705 N N . ARG A 1 90 ? 0.894 21.960 -2.119 1.00 31.95 90 ARG A N 1
ATOM 706 C CA . ARG A 1 90 ? 0.602 21.014 -1.000 1.00 31.95 90 ARG A CA 1
ATOM 707 C C . ARG A 1 90 ? 1.217 19.608 -1.057 1.00 31.95 90 ARG A C 1
ATOM 709 O O . ARG A 1 90 ? 0.842 18.750 -0.267 1.00 31.95 90 ARG A O 1
ATOM 716 N N . GLU A 1 91 ? 2.239 19.386 -1.881 1.00 32.91 91 GLU A N 1
ATOM 717 C CA . GLU A 1 91 ? 3.026 18.134 -1.906 1.00 32.91 91 GLU A CA 1
ATOM 718 C C . GLU A 1 91 ? 4.411 18.294 -1.244 1.00 32.91 91 GLU A C 1
ATOM 720 O O . GLU A 1 91 ? 5.460 18.070 -1.847 1.00 32.91 91 GLU A O 1
ATOM 725 N N . THR A 1 92 ? 4.459 18.710 0.022 1.00 35.31 92 THR A N 1
ATOM 726 C CA . THR A 1 92 ? 5.734 18.963 0.725 1.00 35.31 92 THR A CA 1
ATOM 727 C C . THR A 1 92 ? 6.375 17.730 1.368 1.00 35.31 92 THR A C 1
ATOM 729 O O . THR A 1 92 ? 7.473 17.839 1.907 1.00 35.31 92 THR A O 1
ATOM 732 N N . VAL A 1 93 ? 5.793 16.532 1.238 1.00 35.97 93 VAL A N 1
ATOM 733 C CA . VAL A 1 93 ? 6.425 15.295 1.750 1.00 35.97 93 VAL A CA 1
ATOM 734 C C . VAL A 1 93 ? 7.623 14.853 0.885 1.00 35.97 93 VAL A C 1
ATOM 736 O O . VAL A 1 93 ? 8.503 14.139 1.356 1.00 35.97 93 VAL A O 1
ATOM 739 N N . PHE A 1 94 ? 7.730 15.330 -0.363 1.00 40.03 94 PHE A N 1
ATOM 740 C CA . PHE A 1 94 ? 8.742 14.869 -1.330 1.00 40.03 94 PHE A CA 1
ATOM 741 C C . PHE A 1 94 ? 9.892 15.852 -1.600 1.00 40.03 94 PHE A C 1
ATOM 743 O O . PHE A 1 94 ? 10.786 15.559 -2.397 1.00 40.03 94 PHE A O 1
ATOM 750 N N . ALA A 1 95 ? 9.903 17.028 -0.968 1.00 36.81 95 ALA A N 1
ATOM 751 C CA . ALA A 1 95 ? 10.850 18.079 -1.341 1.00 36.81 95 ALA A CA 1
ATOM 752 C C . ALA A 1 95 ? 12.255 17.920 -0.727 1.00 36.81 95 ALA A C 1
ATOM 754 O O . ALA A 1 95 ? 13.212 18.435 -1.305 1.00 36.81 95 ALA A O 1
ATOM 755 N N . ALA A 1 96 ? 12.408 17.211 0.399 1.00 32.38 96 ALA A N 1
ATOM 756 C CA . ALA A 1 96 ? 13.592 17.379 1.247 1.00 32.38 96 ALA A CA 1
ATOM 757 C C . ALA A 1 96 ? 14.783 16.431 0.985 1.00 32.38 96 ALA A C 1
ATOM 759 O O . ALA A 1 96 ? 15.885 16.757 1.411 1.00 32.38 96 ALA A O 1
ATOM 760 N N . GLU A 1 97 ? 14.644 15.296 0.285 1.00 36.50 97 GLU A N 1
ATOM 761 C CA . GLU A 1 97 ? 15.757 14.323 0.182 1.00 36.50 97 GLU A CA 1
ATOM 762 C C . GLU A 1 97 ? 15.835 13.591 -1.170 1.00 36.50 97 GLU A C 1
ATOM 764 O O . GLU A 1 97 ? 15.886 12.364 -1.250 1.00 36.50 97 GLU A O 1
ATOM 769 N N . ARG A 1 98 ? 15.886 14.348 -2.268 1.00 39.50 98 ARG A N 1
ATOM 770 C CA . ARG A 1 98 ? 16.178 13.807 -3.606 1.00 39.50 98 ARG A CA 1
ATOM 771 C C . ARG A 1 98 ? 17.671 13.477 -3.738 1.00 39.50 98 ARG A C 1
ATOM 773 O O . ARG A 1 98 ? 18.448 14.312 -4.192 1.00 39.50 98 ARG A O 1
ATOM 780 N N . ARG A 1 99 ? 18.093 12.263 -3.362 1.00 36.47 99 ARG A N 1
ATOM 781 C CA . ARG A 1 99 ? 19.396 11.733 -3.807 1.00 36.47 99 ARG A CA 1
ATOM 782 C C . ARG A 1 99 ? 19.265 11.250 -5.250 1.00 36.47 99 ARG A C 1
ATOM 784 O O . ARG A 1 99 ? 18.321 10.544 -5.593 1.00 36.47 99 ARG A O 1
ATOM 791 N N . ARG A 1 100 ? 20.231 11.625 -6.092 1.00 37.53 100 ARG A N 1
ATOM 792 C CA . ARG A 1 100 ? 20.469 10.970 -7.382 1.00 37.53 100 ARG A CA 1
ATOM 793 C C . ARG A 1 100 ? 20.650 9.479 -7.086 1.00 37.53 100 ARG A C 1
ATOM 795 O O . ARG A 1 100 ? 21.456 9.148 -6.215 1.00 37.53 100 ARG A O 1
ATOM 802 N N . ALA A 1 101 ? 19.891 8.605 -7.747 1.00 38.03 101 ALA A N 1
ATOM 803 C CA . ALA A 1 101 ? 20.162 7.173 -7.670 1.00 38.03 101 ALA A CA 1
ATOM 804 C C . ALA A 1 101 ? 21.655 6.946 -7.999 1.00 38.03 101 ALA A C 1
ATOM 806 O O . ALA A 1 101 ? 22.172 7.637 -8.888 1.00 38.03 101 ALA A O 1
ATOM 807 N N . PRO A 1 102 ? 22.376 6.079 -7.264 1.00 35.59 102 PRO A N 1
ATOM 808 C CA . PRO A 1 102 ? 23.771 5.792 -7.571 1.00 35.59 102 PRO A CA 1
ATOM 809 C C . PRO A 1 102 ? 23.887 5.354 -9.035 1.00 35.59 102 PRO A C 1
ATOM 811 O O . PRO A 1 102 ? 23.108 4.526 -9.511 1.00 35.59 102 PRO A O 1
ATOM 814 N N . ALA A 1 103 ? 24.829 5.962 -9.758 1.00 31.80 103 ALA A N 1
ATOM 815 C CA . ALA A 1 103 ? 25.108 5.607 -11.143 1.00 31.80 103 ALA A CA 1
ATOM 816 C C . ALA A 1 103 ? 25.441 4.108 -11.220 1.00 31.80 103 ALA A C 1
ATOM 818 O O . ALA A 1 103 ? 26.263 3.625 -10.443 1.00 31.80 103 ALA A O 1
ATOM 819 N N . GLY A 1 104 ? 24.782 3.384 -12.128 1.00 35.03 104 GLY A N 1
ATOM 820 C CA . GLY A 1 104 ? 24.953 1.936 -12.304 1.00 35.03 104 GLY A CA 1
ATOM 821 C C . GLY A 1 104 ? 23.742 1.079 -11.927 1.00 35.03 104 GLY A C 1
ATOM 822 O O . GLY A 1 104 ? 23.762 -0.117 -12.196 1.00 35.03 104 GLY A O 1
ATOM 823 N N . PHE A 1 105 ? 22.677 1.667 -11.373 1.00 36.38 105 PHE A N 1
ATOM 824 C CA . PHE A 1 105 ? 21.376 1.004 -11.287 1.00 36.38 105 PHE A CA 1
ATOM 825 C C . PHE A 1 105 ? 20.354 1.760 -12.108 1.00 36.38 105 PHE A C 1
ATOM 827 O O . PHE A 1 105 ? 19.821 2.800 -11.724 1.00 36.38 105 PHE A O 1
ATOM 834 N N . ASP A 1 106 ? 20.082 1.185 -13.259 1.00 36.94 106 ASP A N 1
ATOM 835 C CA . ASP A 1 106 ? 19.024 1.581 -14.141 1.00 36.94 106 ASP A CA 1
ATOM 836 C C . ASP A 1 106 ? 17.668 1.141 -13.565 1.00 36.94 106 ASP A C 1
ATOM 838 O O . ASP A 1 106 ? 17.068 0.161 -13.978 1.00 36.94 106 ASP A O 1
ATOM 842 N N . GLY A 1 107 ? 17.214 1.817 -12.519 1.00 34.66 107 GLY A N 1
ATOM 843 C CA . GLY A 1 107 ? 15.925 1.564 -11.898 1.00 34.66 107 GLY A CA 1
ATOM 844 C C . GLY A 1 107 ? 15.181 2.875 -11.791 1.00 34.66 107 GLY A C 1
ATOM 845 O O . GLY A 1 107 ? 15.626 3.794 -11.112 1.00 34.66 107 GLY A O 1
ATOM 846 N N . GLY A 1 108 ? 14.053 2.979 -12.480 1.00 39.81 108 GLY A N 1
ATOM 847 C CA . GLY A 1 108 ? 13.290 4.217 -12.542 1.00 39.81 108 GLY A CA 1
ATOM 848 C C . GLY A 1 108 ? 12.899 4.863 -11.218 1.00 39.81 108 GLY A C 1
ATOM 849 O O . GLY A 1 108 ? 12.761 4.196 -10.189 1.00 39.81 108 GLY A O 1
ATOM 850 N N . ALA A 1 109 ? 12.609 6.166 -11.302 1.00 42.66 109 ALA A N 1
ATOM 851 C CA . ALA A 1 109 ? 12.199 7.057 -10.212 1.00 42.66 109 ALA A CA 1
ATOM 852 C C . ALA A 1 109 ? 11.066 6.535 -9.296 1.00 42.66 109 ALA A C 1
ATOM 854 O O . ALA A 1 109 ? 10.956 6.998 -8.163 1.00 42.66 109 ALA A O 1
ATOM 855 N N . CYS A 1 110 ? 10.282 5.539 -9.730 1.00 48.38 110 CYS A N 1
ATOM 856 C CA . CYS A 1 110 ? 9.233 4.875 -8.942 1.00 48.38 110 CYS A CA 1
ATOM 857 C C . CYS A 1 110 ? 9.717 4.336 -7.577 1.00 48.38 110 CYS A C 1
ATOM 859 O O . CYS A 1 110 ? 8.932 4.254 -6.636 1.00 48.38 110 CYS A O 1
ATOM 861 N N . CYS A 1 111 ? 11.011 4.014 -7.426 1.00 49.62 111 CYS A N 1
ATOM 862 C CA . CYS A 1 111 ? 11.576 3.481 -6.174 1.00 49.62 111 CYS A CA 1
ATOM 863 C C . CYS A 1 111 ? 12.741 4.298 -5.594 1.00 49.62 111 CYS A C 1
ATOM 865 O O . CYS A 1 111 ? 13.465 3.788 -4.747 1.00 49.62 111 CYS A O 1
ATOM 867 N N . ALA A 1 112 ? 12.934 5.555 -6.008 1.00 49.78 112 ALA A N 1
ATOM 868 C CA . ALA A 1 112 ? 13.983 6.407 -5.428 1.00 49.78 112 ALA A CA 1
ATOM 869 C C . ALA A 1 112 ? 13.673 6.861 -3.981 1.00 49.78 112 ALA A C 1
ATOM 871 O O . ALA A 1 112 ? 14.476 7.556 -3.358 1.00 49.78 112 ALA A O 1
ATOM 872 N N . ALA A 1 113 ? 12.507 6.492 -3.444 1.00 58.50 113 ALA A N 1
ATOM 873 C CA . ALA A 1 113 ? 12.137 6.744 -2.061 1.00 58.50 113 ALA A CA 1
ATOM 874 C C . ALA A 1 113 ? 12.849 5.767 -1.112 1.00 58.50 113 ALA A C 1
ATOM 876 O O . ALA A 1 113 ? 12.922 4.566 -1.370 1.00 58.50 113 ALA A O 1
ATOM 877 N N . LYS A 1 114 ? 13.326 6.285 0.027 1.00 71.50 114 LYS A N 1
ATOM 878 C CA . LYS A 1 114 ? 13.875 5.463 1.115 1.00 71.50 114 LYS A CA 1
ATOM 879 C C . LYS A 1 114 ? 12.817 4.464 1.586 1.00 71.50 114 LYS A C 1
ATOM 881 O O . LYS A 1 114 ? 11.664 4.855 1.777 1.00 71.50 114 LYS A O 1
ATOM 886 N N . THR A 1 115 ? 13.213 3.221 1.868 1.00 79.62 115 THR A N 1
ATOM 887 C CA . THR A 1 115 ? 12.312 2.159 2.355 1.00 79.62 115 THR A CA 1
ATOM 888 C C . THR A 1 115 ? 11.422 2.644 3.501 1.00 79.62 115 THR A C 1
ATOM 890 O O . THR A 1 115 ? 10.209 2.469 3.458 1.00 79.62 115 THR A O 1
ATOM 893 N N . ALA A 1 116 ? 11.987 3.352 4.482 1.00 75.62 116 ALA A N 1
ATOM 894 C CA . ALA A 1 116 ? 11.228 3.882 5.614 1.00 75.62 116 ALA A CA 1
ATOM 895 C C . ALA A 1 116 ? 10.104 4.864 5.220 1.00 75.62 116 ALA A C 1
ATOM 897 O O . ALA A 1 116 ? 9.073 4.893 5.884 1.00 75.62 116 ALA A O 1
ATOM 898 N N . GLY A 1 117 ? 10.282 5.642 4.146 1.00 74.06 117 GLY A N 1
ATOM 899 C CA . GLY A 1 117 ? 9.270 6.584 3.657 1.00 74.06 117 GLY A CA 1
ATOM 900 C C . GLY A 1 117 ? 8.137 5.908 2.885 1.00 74.06 117 GLY A C 1
ATOM 901 O O . GLY A 1 117 ? 7.007 6.384 2.912 1.00 74.06 117 GLY A O 1
ATOM 902 N N . VAL A 1 118 ? 8.422 4.783 2.225 1.00 81.50 118 VAL A N 1
ATOM 903 C CA . VAL A 1 118 ? 7.410 3.992 1.504 1.00 81.50 118 VAL A CA 1
ATOM 904 C C . VAL A 1 118 ? 6.607 3.115 2.470 1.00 81.50 118 VAL A C 1
ATOM 906 O O . VAL A 1 118 ? 5.407 2.930 2.296 1.00 81.50 118 VAL A O 1
ATOM 909 N N . PHE A 1 119 ? 7.259 2.602 3.511 1.00 90.19 119 PHE A N 1
ATOM 910 C CA . PHE A 1 119 ? 6.647 1.798 4.564 1.00 90.19 119 PHE A CA 1
ATOM 911 C C . PHE A 1 119 ? 6.377 2.662 5.794 1.00 90.19 119 PHE A C 1
ATOM 913 O O . PHE A 1 119 ? 7.037 2.495 6.818 1.00 90.19 119 PHE A O 1
ATOM 920 N N . SER A 1 120 ? 5.439 3.607 5.704 1.00 90.62 120 SER A N 1
ATOM 921 C CA . SER A 1 120 ? 4.946 4.340 6.878 1.00 90.62 120 SER A CA 1
ATOM 922 C C . SER A 1 120 ? 4.159 3.411 7.814 1.00 90.62 120 SER A C 1
ATOM 924 O O . SER A 1 120 ? 3.758 2.316 7.421 1.00 90.62 120 SER A O 1
ATOM 926 N N . ASP A 1 121 ? 3.934 3.824 9.061 1.00 94.75 121 ASP A N 1
ATOM 927 C CA . ASP A 1 121 ? 3.138 3.020 10.003 1.00 94.75 121 ASP A CA 1
ATOM 928 C C . ASP A 1 121 ? 1.679 2.869 9.552 1.00 94.75 121 ASP A C 1
ATOM 930 O O . ASP A 1 121 ? 1.071 1.827 9.792 1.00 94.75 121 ASP A O 1
ATOM 934 N N . ASP A 1 122 ? 1.153 3.862 8.833 1.00 94.75 122 ASP A N 1
ATOM 935 C CA . ASP A 1 122 ? -0.165 3.814 8.199 1.00 94.75 122 ASP A CA 1
ATOM 936 C C . ASP A 1 122 ? -0.208 2.781 7.059 1.00 94.75 122 ASP A C 1
ATOM 938 O O . ASP A 1 122 ? -1.107 1.943 7.015 1.00 94.75 122 ASP A O 1
ATOM 942 N N . GLU A 1 123 ? 0.797 2.757 6.174 1.00 94.19 123 GLU A N 1
ATOM 943 C CA . GLU A 1 123 ? 0.892 1.729 5.123 1.00 94.19 123 GLU A CA 1
ATOM 944 C C . GLU A 1 123 ? 1.053 0.329 5.729 1.00 94.19 123 GLU A C 1
ATOM 946 O O . GLU A 1 123 ? 0.375 -0.611 5.316 1.00 94.19 123 GLU A O 1
ATOM 951 N N . LEU A 1 124 ? 1.896 0.181 6.754 1.00 96.12 124 LEU A N 1
ATOM 952 C CA . LEU A 1 124 ? 2.083 -1.096 7.444 1.00 96.12 124 LEU A CA 1
ATOM 953 C C . LEU A 1 124 ? 0.818 -1.570 8.166 1.00 96.12 124 LEU A C 1
ATOM 955 O O . LEU A 1 124 ? 0.576 -2.773 8.221 1.00 96.12 124 LEU A O 1
ATOM 959 N N . TYR A 1 125 ? 0.001 -0.657 8.685 1.00 96.75 125 TYR A N 1
ATOM 960 C CA . TYR A 1 125 ? -1.290 -0.983 9.284 1.00 96.75 125 TYR A CA 1
ATOM 961 C C . TYR A 1 125 ? -2.297 -1.490 8.262 1.00 96.75 125 TYR A C 1
ATOM 963 O O . TYR A 1 125 ? -2.879 -2.557 8.452 1.00 96.75 125 TYR A O 1
ATOM 971 N N . VAL A 1 126 ? -2.438 -0.790 7.137 1.00 95.94 126 VAL A N 1
ATOM 972 C CA . VAL A 1 126 ? -3.311 -1.229 6.042 1.00 95.94 126 VAL A CA 1
ATOM 973 C C . VAL A 1 126 ? -2.868 -2.592 5.503 1.00 95.94 126 VAL A C 1
ATOM 975 O O . VAL A 1 126 ? -3.697 -3.468 5.264 1.00 95.94 126 VAL A O 1
ATOM 978 N N . LEU A 1 127 ? -1.559 -2.807 5.352 1.00 95.12 127 LEU A N 1
ATOM 979 C CA . LEU A 1 127 ? -1.009 -4.093 4.921 1.00 95.12 127 LEU A CA 1
ATOM 980 C C . LEU A 1 127 ? -1.249 -5.193 5.964 1.00 95.12 127 LEU A C 1
ATOM 982 O O . LEU A 1 127 ? -1.586 -6.316 5.594 1.00 95.12 127 LEU A O 1
ATOM 986 N N . ALA A 1 128 ? -1.128 -4.884 7.256 1.00 96.62 128 ALA A N 1
ATOM 987 C CA . ALA A 1 128 ? -1.453 -5.819 8.328 1.00 96.62 128 ALA A CA 1
ATOM 988 C C . ALA A 1 128 ? -2.942 -6.209 8.328 1.00 96.62 128 ALA A C 1
ATOM 990 O O . ALA A 1 128 ? -3.254 -7.385 8.514 1.00 96.62 128 ALA A O 1
ATOM 991 N N . LEU A 1 129 ? -3.852 -5.263 8.063 1.00 95.88 129 LEU A N 1
ATOM 992 C CA . LEU A 1 129 ? -5.284 -5.542 7.895 1.00 95.88 129 LEU A CA 1
ATOM 993 C C . LEU A 1 129 ? -5.570 -6.453 6.699 1.00 95.88 129 LEU A C 1
ATOM 995 O O . LEU A 1 129 ? -6.425 -7.330 6.793 1.00 95.88 129 LEU A O 1
ATOM 999 N N . ALA A 1 130 ? -4.807 -6.301 5.617 1.00 91.81 130 ALA A N 1
ATOM 1000 C CA . ALA A 1 130 ? -4.831 -7.193 4.456 1.00 91.81 130 ALA A CA 1
ATOM 1001 C C . ALA A 1 130 ? -4.101 -8.537 4.699 1.00 91.81 130 ALA A C 1
ATOM 1003 O O . ALA A 1 130 ? -3.816 -9.290 3.765 1.00 91.81 130 ALA A O 1
ATOM 1004 N N . GLY A 1 131 ? -3.737 -8.845 5.948 1.00 93.81 131 GLY A N 1
ATOM 1005 C CA . GLY A 1 131 ? -3.125 -10.115 6.333 1.00 93.81 131 GLY A CA 1
ATOM 1006 C C . GLY A 1 131 ? -1.635 -10.239 6.014 1.00 93.81 131 GLY A C 1
ATOM 1007 O O . GLY A 1 131 ? -1.117 -11.353 6.011 1.00 93.81 131 GLY A O 1
ATOM 1008 N N . ALA A 1 132 ? -0.927 -9.138 5.742 1.00 94.62 132 ALA A N 1
ATOM 1009 C CA . ALA A 1 132 ? 0.519 -9.185 5.553 1.00 94.62 132 ALA A CA 1
ATOM 1010 C C . ALA A 1 132 ? 1.240 -9.584 6.851 1.00 94.62 132 ALA A C 1
ATOM 1012 O O . ALA A 1 132 ? 0.878 -9.168 7.956 1.00 94.62 132 ALA A O 1
ATOM 1013 N N . THR A 1 133 ? 2.303 -10.366 6.705 1.00 94.38 133 THR A N 1
ATOM 1014 C CA . THR A 1 133 ? 3.128 -10.919 7.780 1.00 94.38 133 THR A CA 1
ATOM 1015 C C . THR A 1 133 ? 4.598 -10.590 7.568 1.00 94.38 133 THR A C 1
ATOM 1017 O O . THR A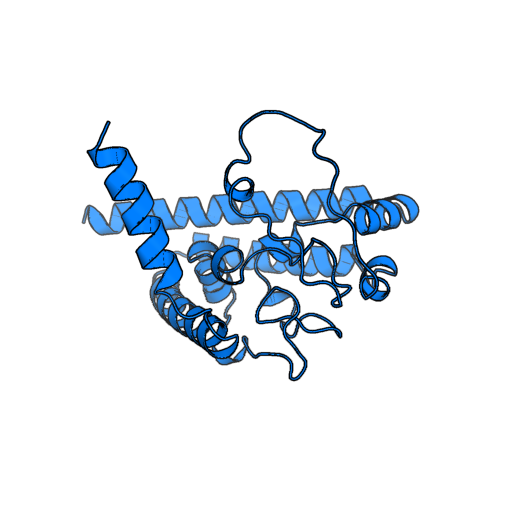 1 133 ? 5.029 -10.298 6.459 1.00 94.38 133 THR A O 1
ATOM 1020 N N . ALA A 1 134 ? 5.413 -10.669 8.623 1.00 93.31 134 ALA A N 1
ATOM 1021 C CA . ALA A 1 134 ? 6.851 -10.413 8.512 1.00 93.31 134 ALA A CA 1
ATOM 1022 C C . ALA A 1 134 ? 7.563 -11.339 7.501 1.00 93.31 134 ALA A C 1
ATOM 1024 O O . ALA A 1 134 ? 8.580 -10.946 6.924 1.00 93.31 134 ALA A O 1
ATOM 1025 N N . ALA A 1 135 ? 7.026 -12.544 7.275 1.00 92.62 135 ALA A N 1
ATOM 1026 C CA . ALA A 1 135 ? 7.558 -13.504 6.313 1.00 92.62 135 ALA A CA 1
ATOM 1027 C C . ALA A 1 135 ? 7.408 -13.028 4.858 1.00 92.62 135 ALA A C 1
ATOM 1029 O O . ALA A 1 135 ? 8.266 -13.343 4.039 1.00 92.62 135 ALA A O 1
ATOM 1030 N N . ASP A 1 136 ? 6.396 -12.205 4.560 1.00 93.44 136 ASP A N 1
ATOM 1031 C CA . ASP A 1 136 ? 6.151 -11.666 3.215 1.00 93.44 136 ASP A CA 1
ATOM 1032 C C . ASP A 1 136 ? 7.224 -10.656 2.760 1.00 93.44 136 ASP A C 1
ATOM 1034 O O . ASP A 1 136 ? 7.312 -10.320 1.580 1.00 93.44 136 ASP A O 1
ATOM 1038 N N . TYR A 1 137 ? 8.048 -10.152 3.685 1.00 93.88 137 TYR A N 1
ATOM 1039 C CA . TYR A 1 137 ? 9.004 -9.072 3.432 1.00 93.88 137 TYR A CA 1
ATOM 1040 C C . TYR A 1 137 ? 10.432 -9.596 3.444 1.00 93.88 137 TYR A C 1
ATOM 1042 O O . TYR A 1 137 ? 11.125 -9.509 4.459 1.00 93.88 137 TYR A O 1
ATOM 1050 N N . SER A 1 138 ? 10.893 -10.147 2.324 1.00 91.50 138 SER A N 1
ATOM 1051 C CA . SER A 1 138 ? 12.269 -10.622 2.134 1.00 91.50 138 SER A CA 1
ATOM 1052 C C . SER A 1 138 ? 13.021 -9.806 1.086 1.00 91.50 138 SER A C 1
ATOM 1054 O O . SER A 1 138 ? 12.449 -9.374 0.085 1.00 91.50 138 SER A O 1
ATOM 1056 N N . ALA A 1 139 ? 14.328 -9.630 1.288 1.00 87.69 139 ALA A N 1
ATOM 1057 C CA . ALA A 1 139 ? 15.203 -9.083 0.257 1.00 87.69 139 ALA A CA 1
ATOM 1058 C C . ALA A 1 139 ? 15.239 -10.022 -0.961 1.00 87.69 139 ALA A C 1
ATOM 1060 O O . ALA A 1 139 ? 15.318 -11.238 -0.772 1.00 87.69 139 ALA A O 1
ATOM 1061 N N . PRO A 1 140 ? 15.280 -9.500 -2.194 1.00 83.31 140 PRO A N 1
ATOM 1062 C CA . PRO A 1 140 ? 15.825 -10.258 -3.307 1.00 83.31 140 PRO A CA 1
ATOM 1063 C C . PRO A 1 140 ? 17.351 -10.447 -3.131 1.00 83.31 140 PRO A C 1
ATOM 1065 O O . PRO A 1 140 ? 18.001 -9.631 -2.471 1.00 83.31 140 PRO A O 1
ATOM 1068 N N . PRO A 1 141 ? 17.951 -11.497 -3.719 1.00 77.50 141 PRO A N 1
ATOM 1069 C CA . PRO A 1 141 ? 19.354 -11.849 -3.480 1.00 77.50 141 PRO A CA 1
ATOM 1070 C C . PRO A 1 141 ? 20.375 -10.940 -4.191 1.00 77.50 141 PRO A C 1
ATOM 1072 O O . PRO A 1 141 ? 21.562 -11.030 -3.897 1.00 77.50 141 PRO A O 1
ATOM 1075 N N . GLY A 1 142 ? 19.946 -10.075 -5.120 1.00 73.00 142 GLY A N 1
ATOM 1076 C CA . GLY A 1 142 ? 20.831 -9.158 -5.845 1.00 73.00 142 GLY A CA 1
ATOM 1077 C C . GLY A 1 142 ? 21.158 -7.869 -5.078 1.00 73.00 142 GLY A C 1
ATOM 1078 O O . GLY A 1 142 ? 20.583 -7.619 -4.019 1.00 73.00 142 GLY A O 1
ATOM 1079 N N . PRO A 1 143 ? 22.048 -7.010 -5.604 1.00 67.50 143 PRO A N 1
ATOM 1080 C CA . PRO A 1 143 ? 22.352 -5.713 -5.004 1.00 67.50 143 PRO A CA 1
ATOM 1081 C C . PRO A 1 143 ? 21.108 -4.820 -4.890 1.00 67.50 143 PRO A C 1
ATOM 1083 O O . PRO A 1 143 ? 20.177 -4.890 -5.693 1.00 67.50 143 PRO A O 1
ATOM 1086 N N . HIS A 1 144 ? 21.092 -3.984 -3.856 1.00 69.56 144 HIS A N 1
ATOM 1087 C CA . HIS A 1 144 ? 19.985 -3.086 -3.545 1.00 69.56 144 HIS A CA 1
ATOM 1088 C C . HIS A 1 144 ? 19.816 -1.981 -4.601 1.00 69.56 144 HIS A C 1
ATOM 1090 O O . HIS A 1 144 ? 20.757 -1.239 -4.871 1.00 69.56 144 HIS A O 1
ATOM 1096 N N . ALA A 1 145 ? 18.598 -1.819 -5.130 1.00 65.00 145 ALA A N 1
ATOM 1097 C CA . ALA A 1 145 ? 18.253 -0.802 -6.128 1.00 65.00 145 ALA A CA 1
ATOM 1098 C C . ALA A 1 145 ? 17.323 0.291 -5.550 1.00 65.00 145 ALA A C 1
ATOM 1100 O O . ALA A 1 145 ? 16.207 0.503 -6.026 1.00 65.00 145 ALA A O 1
ATOM 1101 N N . GLY A 1 146 ? 17.768 0.967 -4.484 1.00 69.12 146 GLY A N 1
ATOM 1102 C CA . GLY A 1 146 ? 17.100 2.136 -3.880 1.00 69.12 146 GLY A CA 1
ATOM 1103 C C . GLY A 1 146 ? 16.086 1.829 -2.769 1.00 69.12 146 GLY A C 1
ATOM 1104 O O . GLY A 1 146 ? 16.143 2.467 -1.720 1.00 69.12 146 GLY A O 1
ATOM 1105 N N . CYS A 1 147 ? 15.220 0.828 -2.965 1.00 77.19 147 CYS A N 1
ATOM 1106 C CA . CYS A 1 147 ? 14.342 0.277 -1.923 1.00 77.19 147 CYS A CA 1
ATOM 1107 C C . CYS A 1 147 ? 14.797 -1.126 -1.498 1.00 77.19 147 CYS A C 1
ATOM 1109 O O . CYS A 1 147 ? 15.143 -1.949 -2.352 1.00 77.19 147 CYS A O 1
ATOM 1111 N N . ALA A 1 148 ? 14.737 -1.438 -0.195 1.00 85.50 148 ALA A N 1
ATOM 1112 C CA . ALA A 1 148 ? 15.245 -2.686 0.379 1.00 85.50 148 ALA A CA 1
ATOM 1113 C C . ALA A 1 148 ? 14.657 -3.943 -0.273 1.00 85.50 148 ALA A C 1
ATOM 1115 O O . ALA A 1 148 ? 15.294 -4.994 -0.293 1.00 85.50 148 ALA A O 1
ATOM 1116 N N . PHE A 1 149 ? 13.474 -3.838 -0.868 1.00 85.19 149 PHE A N 1
ATOM 1117 C CA . PHE A 1 149 ? 12.783 -4.940 -1.527 1.00 85.19 149 PHE A CA 1
ATOM 1118 C C . PHE A 1 149 ? 12.974 -4.973 -3.043 1.00 85.19 149 PHE A C 1
ATOM 1120 O O . PHE A 1 149 ? 12.245 -5.677 -3.732 1.00 85.19 149 PHE A O 1
ATOM 1127 N N . ARG A 1 150 ? 13.924 -4.206 -3.585 1.00 77.19 150 ARG A N 1
ATOM 1128 C CA . ARG A 1 150 ? 14.196 -4.137 -5.021 1.00 77.19 150 ARG A CA 1
ATOM 1129 C C . ARG A 1 150 ? 15.652 -4.470 -5.337 1.00 77.19 150 ARG A C 1
ATOM 1131 O O . ARG A 1 150 ? 16.566 -4.024 -4.641 1.00 77.19 150 ARG A O 1
ATOM 1138 N N . ASP A 1 151 ? 15.857 -5.259 -6.383 1.00 72.69 151 ASP A N 1
ATOM 1139 C CA . ASP A 1 151 ? 17.141 -5.416 -7.069 1.00 72.69 151 ASP A CA 1
ATOM 1140 C C . ASP A 1 151 ? 16.986 -5.087 -8.564 1.00 72.69 151 ASP A C 1
ATOM 1142 O O . ASP A 1 151 ? 15.956 -4.554 -8.990 1.00 72.69 151 ASP A O 1
ATOM 1146 N N . ALA A 1 152 ? 18.019 -5.379 -9.356 1.00 66.00 152 ALA A N 1
ATOM 1147 C CA . ALA A 1 152 ? 18.012 -5.141 -10.796 1.00 66.00 152 ALA A CA 1
ATOM 1148 C C . ALA A 1 152 ? 16.877 -5.881 -11.529 1.00 66.00 152 ALA A C 1
ATOM 1150 O O . ALA A 1 152 ? 16.370 -5.368 -12.514 1.00 66.00 152 ALA A O 1
ATOM 1151 N N . ARG A 1 153 ? 16.436 -7.038 -11.020 1.00 66.56 153 ARG A N 1
ATOM 1152 C CA . ARG A 1 153 ? 15.411 -7.887 -11.648 1.00 66.56 153 ARG A CA 1
ATOM 1153 C C . ARG A 1 153 ? 13.991 -7.510 -11.230 1.00 66.56 153 ARG A C 1
ATOM 1155 O O . ARG A 1 153 ? 13.029 -8.054 -11.759 1.00 66.56 153 ARG A O 1
ATOM 1162 N N . GLY A 1 154 ? 13.841 -6.613 -10.253 1.00 69.81 154 GLY A N 1
ATOM 1163 C CA . GLY A 1 154 ? 12.547 -6.088 -9.834 1.00 69.81 154 GLY A CA 1
ATOM 1164 C C . GLY A 1 154 ? 12.317 -6.115 -8.328 1.00 69.81 154 GLY A C 1
ATOM 1165 O O . GLY A 1 154 ? 13.245 -6.154 -7.518 1.00 69.81 154 GLY A O 1
ATOM 1166 N N . CYS A 1 155 ? 11.043 -6.014 -7.946 1.00 78.38 155 CYS A N 1
ATOM 1167 C CA . CYS A 1 155 ? 10.618 -6.020 -6.551 1.00 78.38 155 CYS A CA 1
ATOM 1168 C C . CYS A 1 155 ? 10.327 -7.450 -6.080 1.00 78.38 155 CYS A C 1
ATOM 1170 O O . CYS A 1 155 ? 9.558 -8.159 -6.724 1.00 78.38 155 CYS A O 1
ATOM 1172 N N . SER A 1 156 ? 10.887 -7.844 -4.935 1.00 83.75 156 SER A N 1
ATOM 1173 C CA . SER A 1 156 ? 10.648 -9.152 -4.311 1.00 83.75 156 SER A CA 1
ATOM 1174 C C . SER A 1 156 ? 9.258 -9.302 -3.700 1.00 83.75 156 SER A C 1
ATOM 1176 O O . SER A 1 156 ? 8.848 -10.420 -3.402 1.00 83.75 156 SER A O 1
ATOM 1178 N N . LEU A 1 157 ? 8.538 -8.199 -3.478 1.00 85.50 157 LEU A N 1
ATOM 1179 C CA . LEU A 1 157 ? 7.219 -8.242 -2.858 1.00 85.50 157 LEU A CA 1
ATOM 1180 C C . LEU A 1 157 ? 6.150 -8.606 -3.883 1.00 85.50 157 LEU A C 1
ATOM 1182 O O . LEU A 1 157 ? 6.045 -7.977 -4.949 1.00 85.50 157 LEU A O 1
ATOM 1186 N N . ALA A 1 158 ? 5.292 -9.548 -3.489 1.00 83.19 158 ALA A N 1
ATOM 1187 C CA . ALA A 1 158 ? 4.007 -9.767 -4.136 1.00 83.19 158 ALA A CA 1
ATOM 1188 C C . ALA A 1 158 ? 3.219 -8.454 -4.159 1.00 83.19 158 ALA A C 1
ATOM 1190 O O . ALA A 1 158 ? 3.320 -7.641 -3.236 1.00 83.19 158 ALA A O 1
ATOM 1191 N N . VAL A 1 159 ? 2.444 -8.217 -5.214 1.00 78.12 159 VAL A N 1
ATOM 1192 C CA . VAL A 1 159 ? 1.833 -6.900 -5.423 1.00 78.12 159 VAL A CA 1
ATOM 1193 C C . VAL A 1 159 ? 0.858 -6.526 -4.302 1.00 78.12 159 VAL A C 1
ATOM 1195 O O . VAL A 1 159 ? 0.832 -5.380 -3.862 1.00 78.12 159 VAL A O 1
ATOM 1198 N N . GLN A 1 160 ? 0.146 -7.509 -3.758 1.00 81.81 160 GLN A N 1
ATOM 1199 C CA . GLN A 1 160 ? -0.774 -7.355 -2.629 1.00 81.81 160 GLN A CA 1
ATOM 1200 C C . GLN A 1 160 ? -0.055 -6.942 -1.332 1.00 81.81 160 GLN A C 1
ATOM 1202 O O . GLN A 1 160 ? -0.682 -6.469 -0.388 1.00 81.81 160 GLN A O 1
ATOM 1207 N N . ARG A 1 161 ? 1.270 -7.120 -1.276 1.00 89.44 161 ARG A N 1
ATOM 1208 C CA . ARG A 1 161 ? 2.140 -6.768 -0.144 1.00 89.44 161 ARG A CA 1
ATOM 1209 C C . ARG A 1 161 ? 2.910 -5.469 -0.380 1.00 89.44 161 ARG A C 1
ATOM 1211 O O . ARG A 1 161 ? 3.726 -5.072 0.448 1.00 89.44 161 ARG A O 1
ATOM 1218 N N . ARG A 1 162 ? 2.671 -4.796 -1.508 1.00 88.06 162 ARG A N 1
ATOM 1219 C CA . ARG A 1 162 ? 3.281 -3.500 -1.805 1.00 88.06 162 ARG A CA 1
ATOM 1220 C C . ARG A 1 162 ? 2.459 -2.379 -1.161 1.00 88.06 162 ARG A C 1
ATOM 1222 O O . ARG A 1 162 ? 1.229 -2.410 -1.240 1.00 88.06 162 ARG A O 1
ATOM 1229 N N . PRO A 1 163 ? 3.115 -1.365 -0.576 1.00 89.31 163 PRO A N 1
ATOM 1230 C CA . PRO A 1 163 ? 2.448 -0.155 -0.113 1.00 89.31 163 PRO A CA 1
ATOM 1231 C C . PRO A 1 163 ? 1.600 0.492 -1.208 1.00 89.31 163 PRO A C 1
ATOM 1233 O O . PRO A 1 163 ? 1.926 0.433 -2.396 1.00 89.31 163 PRO A O 1
ATOM 1236 N N . THR A 1 164 ? 0.527 1.161 -0.804 1.00 88.75 164 THR A N 1
ATOM 1237 C CA . THR A 1 164 ? -0.406 1.857 -1.701 1.00 88.75 164 THR A CA 1
ATOM 1238 C C . THR A 1 164 ? 0.323 2.895 -2.550 1.00 88.75 164 THR A C 1
ATOM 1240 O O . THR A 1 164 ? 0.007 3.088 -3.725 1.00 88.75 164 THR A O 1
ATOM 1243 N N . LEU A 1 165 ? 1.344 3.549 -1.986 1.00 82.81 165 LEU A N 1
ATOM 1244 C CA . LEU A 1 165 ? 2.236 4.443 -2.727 1.00 82.81 165 LEU A CA 1
ATOM 1245 C C . LEU A 1 165 ? 2.875 3.781 -3.961 1.00 82.81 165 LEU A C 1
ATOM 1247 O O . LEU A 1 165 ? 2.915 4.395 -5.026 1.00 82.81 165 LEU A O 1
ATOM 1251 N N . CYS A 1 166 ? 3.321 2.528 -3.848 1.00 79.31 166 CYS A N 1
ATOM 1252 C CA . CYS A 1 166 ? 3.959 1.802 -4.949 1.00 79.31 166 CYS A CA 1
ATOM 1253 C C . CYS A 1 166 ? 3.004 1.501 -6.109 1.00 79.31 166 CYS A C 1
ATOM 1255 O O . CYS A 1 166 ? 3.469 1.237 -7.212 1.00 79.31 166 CYS A O 1
ATOM 1257 N N . LEU A 1 167 ? 1.693 1.502 -5.857 1.00 81.44 167 LEU A N 1
ATOM 1258 C CA . LEU A 1 167 ? 0.677 1.170 -6.856 1.00 81.44 167 LEU A CA 1
ATOM 1259 C C . LEU A 1 167 ? 0.065 2.407 -7.500 1.00 81.44 167 LEU A C 1
ATOM 1261 O O . LEU A 1 167 ? -0.280 2.369 -8.673 1.00 81.44 167 LEU A O 1
ATOM 1265 N N . ARG A 1 168 ? -0.036 3.517 -6.762 1.00 83.56 168 ARG A N 1
ATOM 1266 C CA . ARG A 1 168 ? -0.594 4.770 -7.291 1.00 83.56 168 ARG A CA 1
ATOM 1267 C C . ARG A 1 168 ? 0.405 5.580 -8.122 1.00 83.56 168 ARG A C 1
ATOM 1269 O O . ARG A 1 168 ? -0.002 6.449 -8.889 1.00 83.56 168 ARG A O 1
ATOM 1276 N N . TYR A 1 169 ? 1.706 5.348 -7.942 1.00 79.00 169 TYR A N 1
ATOM 1277 C CA . TYR A 1 169 ? 2.728 6.077 -8.683 1.00 79.00 169 TYR A CA 1
ATOM 1278 C C . TYR A 1 169 ? 2.835 5.559 -10.122 1.00 79.00 169 TYR A C 1
ATOM 1280 O O . TYR A 1 169 ? 3.187 4.406 -10.358 1.00 79.00 169 TYR A O 1
ATOM 1288 N N . LEU A 1 170 ? 2.587 6.444 -11.089 1.00 76.06 170 LEU A N 1
ATOM 1289 C CA . LEU A 1 170 ? 2.724 6.172 -12.519 1.00 76.06 170 LEU A CA 1
ATOM 1290 C C . LEU A 1 170 ? 3.795 7.097 -13.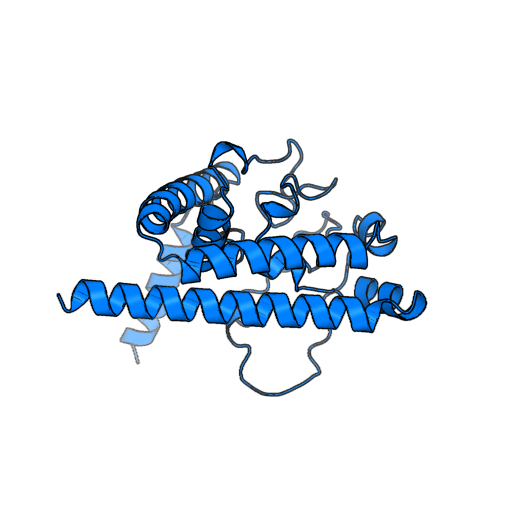106 1.00 76.06 170 LEU A C 1
ATOM 1292 O O . LEU A 1 170 ? 3.572 8.305 -13.219 1.00 76.06 170 LEU A O 1
ATOM 1296 N N . CYS A 1 171 ? 4.955 6.552 -13.488 1.00 73.31 171 CYS A N 1
ATOM 1297 C CA . CYS A 1 171 ? 6.000 7.345 -14.143 1.00 73.31 171 CYS A CA 1
ATOM 1298 C C . CYS A 1 171 ? 5.551 7.823 -15.535 1.00 73.31 171 CYS A C 1
ATOM 1300 O O . CYS A 1 171 ? 4.557 7.341 -16.078 1.00 73.31 171 CYS A O 1
ATOM 1302 N N . ASN A 1 172 ? 6.267 8.783 -16.118 1.00 72.62 172 ASN A N 1
ATOM 1303 C CA . ASN A 1 172 ? 5.872 9.398 -17.388 1.00 72.62 172 ASN A CA 1
ATOM 1304 C C . ASN A 1 172 ? 5.860 8.392 -18.547 1.00 72.62 172 ASN A C 1
ATOM 1306 O O . ASN A 1 172 ? 4.978 8.444 -19.403 1.00 72.62 172 ASN A O 1
ATOM 1310 N N . GLU A 1 173 ? 6.805 7.458 -18.549 1.00 74.50 173 GLU A N 1
ATOM 1311 C CA . GLU A 1 173 ? 6.929 6.390 -19.536 1.00 74.50 173 GLU A CA 1
ATOM 1312 C C . GLU A 1 173 ? 5.725 5.446 -19.447 1.00 74.50 173 GLU A C 1
ATOM 1314 O O . GLU A 1 173 ? 5.006 5.267 -20.428 1.00 74.50 173 GLU A O 1
ATOM 1319 N N . LEU A 1 174 ? 5.416 4.956 -18.240 1.00 76.25 174 LEU A N 1
ATOM 1320 C CA . LEU A 1 174 ? 4.244 4.116 -17.996 1.00 76.25 174 LEU A CA 1
ATOM 1321 C C . LEU A 1 174 ? 2.943 4.853 -18.335 1.00 76.25 174 LEU A C 1
ATOM 1323 O O . LEU A 1 174 ? 2.047 4.284 -18.948 1.00 76.25 174 LEU A O 1
ATOM 1327 N N . GLN A 1 175 ? 2.831 6.140 -17.998 1.00 81.38 175 GLN A N 1
ATOM 1328 C CA . GLN A 1 175 ? 1.677 6.948 -18.397 1.00 81.38 175 GLN A CA 1
ATOM 1329 C C . GLN A 1 175 ? 1.543 7.063 -19.919 1.00 81.38 175 GLN A C 1
ATOM 1331 O O . GLN A 1 175 ? 0.419 7.049 -20.422 1.00 81.38 175 GLN A O 1
ATOM 1336 N N . SER A 1 176 ? 2.659 7.177 -20.639 1.00 81.50 176 SER A N 1
ATOM 1337 C CA . SER A 1 176 ? 2.679 7.261 -22.102 1.00 81.50 176 SER A CA 1
ATOM 1338 C C . SER A 1 176 ? 2.260 5.934 -22.741 1.00 81.50 176 SER A C 1
ATOM 1340 O O . SER A 1 176 ? 1.429 5.929 -23.646 1.00 81.50 176 SER A O 1
ATOM 1342 N N . GLU A 1 177 ? 2.734 4.801 -22.220 1.00 81.25 177 GLU A N 1
ATOM 1343 C CA . GLU A 1 177 ? 2.300 3.468 -22.663 1.00 81.25 177 GLU A CA 1
ATOM 1344 C C . GLU A 1 177 ? 0.812 3.221 -22.383 1.00 81.25 177 GLU A C 1
ATOM 1346 O O . GLU A 1 177 ? 0.054 2.766 -23.248 1.00 81.25 177 GLU A O 1
ATOM 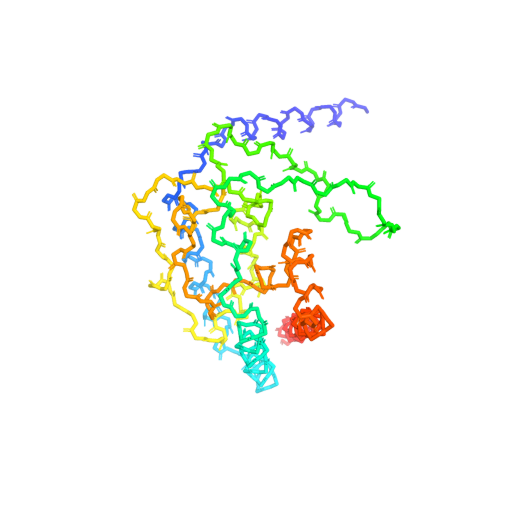1351 N N . LEU A 1 178 ? 0.355 3.560 -21.177 1.00 86.12 178 LEU A N 1
ATOM 1352 C CA . LEU A 1 178 ? -1.055 3.450 -20.816 1.00 86.12 178 LEU A CA 1
ATOM 1353 C C . LEU A 1 178 ? -1.924 4.361 -21.689 1.00 86.12 178 LEU A C 1
ATOM 1355 O O . LEU A 1 178 ? -3.070 4.021 -21.976 1.00 86.12 178 LEU A O 1
ATOM 1359 N N . GLN A 1 179 ? -1.403 5.510 -22.129 1.00 88.81 179 GLN A N 1
ATOM 1360 C CA . GLN A 1 179 ? -2.101 6.381 -23.071 1.00 88.81 179 GLN A CA 1
ATOM 1361 C C . GLN A 1 179 ? -2.195 5.742 -24.454 1.00 88.81 179 GLN A C 1
ATOM 1363 O O . GLN A 1 179 ? -3.289 5.692 -25.010 1.00 88.81 179 GLN A O 1
ATOM 1368 N N . ALA A 1 180 ? -1.083 5.227 -24.981 1.00 88.62 180 ALA A N 1
ATOM 1369 C CA . ALA A 1 180 ? -1.042 4.568 -26.285 1.00 88.62 180 ALA A CA 1
ATOM 1370 C C . ALA A 1 180 ? -1.977 3.349 -26.353 1.00 88.62 180 ALA A C 1
ATOM 1372 O O . ALA A 1 180 ? -2.587 3.090 -27.383 1.00 88.62 180 ALA A O 1
ATOM 1373 N N . SER A 1 181 ? -2.139 2.639 -25.235 1.00 87.75 181 SER A N 1
ATOM 1374 C CA . SER A 1 181 ? -3.040 1.487 -25.114 1.00 87.75 181 SER A CA 1
ATOM 1375 C C . SER A 1 181 ? -4.469 1.835 -24.663 1.00 87.75 181 SER A C 1
ATOM 1377 O O . SER A 1 181 ? -5.258 0.930 -24.413 1.00 87.75 181 SER A O 1
ATOM 1379 N N . GLY A 1 182 ? -4.820 3.119 -24.512 1.00 92.62 182 GLY A N 1
ATOM 1380 C CA . GLY A 1 182 ? -6.164 3.557 -24.097 1.00 92.62 182 GLY A CA 1
ATOM 1381 C C . GLY A 1 182 ? -6.531 3.282 -22.628 1.00 92.62 182 GLY A C 1
ATOM 1382 O O . GLY A 1 182 ? -7.636 3.597 -22.195 1.00 92.62 182 GLY A O 1
ATOM 1383 N N . ARG A 1 183 ? -5.607 2.745 -21.824 1.00 91.50 183 ARG A N 1
ATOM 1384 C CA . ARG A 1 183 ? -5.824 2.334 -20.422 1.00 91.50 183 ARG A CA 1
ATOM 1385 C C . ARG A 1 183 ? -5.530 3.426 -19.394 1.00 91.50 183 ARG A C 1
ATOM 1387 O O . ARG A 1 183 ? -5.832 3.262 -18.214 1.00 91.50 183 ARG A O 1
ATOM 1394 N N . ARG A 1 184 ? -4.960 4.564 -19.810 1.00 91.62 184 ARG A N 1
ATOM 1395 C CA . ARG A 1 184 ? -4.536 5.649 -18.900 1.00 91.62 184 ARG A CA 1
ATOM 1396 C C . ARG A 1 184 ? -5.656 6.147 -17.993 1.00 91.62 184 ARG A C 1
ATOM 1398 O O . ARG A 1 184 ? -5.399 6.406 -16.821 1.00 91.62 184 ARG A O 1
ATOM 1405 N N . HIS A 1 185 ? -6.870 6.300 -18.517 1.00 93.19 185 HIS A N 1
ATOM 1406 C CA . HIS A 1 185 ? -7.996 6.769 -17.712 1.00 93.19 185 HIS A CA 1
ATOM 1407 C C . HIS A 1 185 ? -8.349 5.765 -16.609 1.00 93.19 185 HIS A C 1
ATOM 1409 O O . HIS A 1 185 ? -8.425 6.147 -15.445 1.00 93.19 185 HIS A O 1
ATOM 1415 N N . ALA A 1 186 ? -8.478 4.481 -16.958 1.00 93.06 186 ALA A N 1
ATOM 1416 C CA . ALA A 1 186 ? -8.745 3.414 -15.996 1.00 93.06 186 ALA A CA 1
ATOM 1417 C C . ALA A 1 186 ? -7.660 3.352 -14.908 1.00 93.06 186 ALA A C 1
ATOM 1419 O O . ALA A 1 186 ? -7.980 3.396 -13.724 1.00 93.06 186 ALA A O 1
ATOM 1420 N N . ALA A 1 187 ? -6.378 3.380 -15.293 1.00 89.88 187 ALA A N 1
ATOM 1421 C CA . ALA A 1 187 ? -5.266 3.334 -14.340 1.00 89.88 187 ALA A CA 1
ATOM 1422 C C . ALA A 1 187 ? -5.271 4.533 -13.380 1.00 89.88 187 ALA A C 1
ATOM 1424 O O . ALA A 1 187 ? -5.019 4.386 -12.186 1.00 89.88 187 ALA A O 1
ATOM 1425 N N . ARG A 1 188 ? -5.581 5.7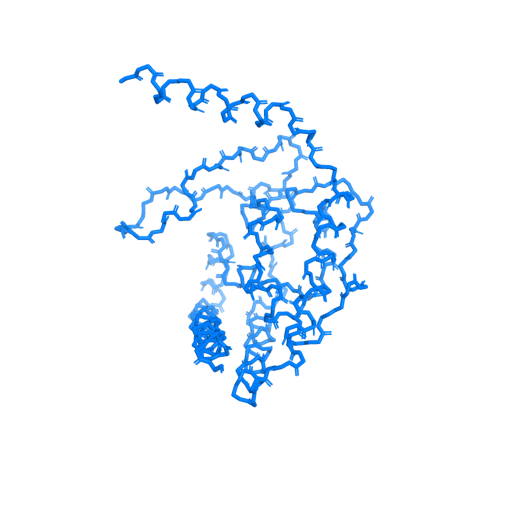33 -13.889 1.00 90.75 188 ARG A N 1
ATOM 1426 C CA . ARG A 1 188 ? -5.692 6.942 -13.062 1.00 90.75 188 ARG A CA 1
ATOM 1427 C C . ARG A 1 188 ? -6.899 6.902 -12.131 1.00 90.75 188 ARG A C 1
ATOM 1429 O O . ARG A 1 188 ? -6.772 7.391 -11.014 1.00 90.75 188 ARG A O 1
ATOM 1436 N N . SER A 1 189 ? -8.021 6.335 -12.573 1.00 94.75 189 SER A N 1
ATOM 1437 C CA . SER A 1 189 ? -9.204 6.141 -11.729 1.00 94.75 189 SER A CA 1
ATOM 1438 C C . SER A 1 189 ? -8.871 5.225 -10.557 1.00 94.75 189 SER A C 1
ATOM 1440 O O . SER A 1 189 ? -8.982 5.641 -9.411 1.00 94.75 189 SER A O 1
ATOM 1442 N N . VAL A 1 190 ? -8.319 4.038 -10.829 1.00 94.31 190 VAL A N 1
ATOM 1443 C CA . VAL A 1 190 ? -7.951 3.086 -9.771 1.00 94.31 190 VAL A CA 1
ATOM 1444 C C . VAL A 1 190 ? -6.892 3.674 -8.830 1.00 94.31 190 VAL A C 1
ATOM 1446 O O . VAL A 1 190 ? -7.002 3.543 -7.614 1.00 94.31 190 VAL A O 1
ATOM 1449 N N . ALA A 1 191 ? -5.884 4.382 -9.354 1.00 89.94 191 ALA A N 1
ATOM 1450 C CA . ALA A 1 191 ? -4.885 5.063 -8.525 1.00 89.94 191 ALA A CA 1
ATOM 1451 C C . ALA A 1 191 ? -5.495 6.157 -7.626 1.00 89.94 191 ALA A C 1
ATOM 1453 O O . ALA A 1 191 ? -5.041 6.356 -6.495 1.00 89.94 191 ALA A O 1
ATOM 1454 N N . HIS A 1 192 ? -6.511 6.869 -8.120 1.00 93.25 192 HIS A N 1
ATOM 1455 C CA . HIS A 1 192 ? -7.253 7.858 -7.346 1.00 93.25 192 HIS A CA 1
ATOM 1456 C C . HIS A 1 192 ? -8.070 7.196 -6.230 1.00 93.25 192 HIS A C 1
ATOM 1458 O O . HIS A 1 192 ? -7.975 7.626 -5.080 1.00 93.25 192 HIS A O 1
ATOM 1464 N N . ASP A 1 193 ? -8.784 6.119 -6.547 1.00 96.00 193 ASP A N 1
ATOM 1465 C CA . ASP A 1 193 ? -9.609 5.375 -5.594 1.00 96.00 193 ASP A CA 1
ATOM 1466 C C . ASP A 1 193 ? -8.751 4.702 -4.512 1.00 96.00 193 ASP A C 1
ATOM 1468 O O . ASP A 1 193 ? -9.083 4.760 -3.328 1.00 96.00 193 ASP A O 1
ATOM 1472 N N . LEU A 1 194 ? -7.582 4.162 -4.882 1.00 93.50 194 LEU A N 1
ATOM 1473 C CA . LEU A 1 194 ? -6.577 3.663 -3.936 1.00 93.50 194 LEU A CA 1
ATOM 1474 C C . LEU A 1 194 ? -6.143 4.743 -2.943 1.00 93.50 194 LEU A C 1
ATOM 1476 O O . LEU A 1 194 ? -6.022 4.474 -1.747 1.00 93.50 194 LEU A O 1
ATOM 1480 N N . ARG A 1 195 ? -5.892 5.967 -3.426 1.00 93.62 195 ARG A N 1
ATOM 1481 C CA . ARG A 1 195 ? -5.500 7.091 -2.569 1.00 93.62 195 ARG A CA 1
ATOM 1482 C C . ARG A 1 195 ? -6.629 7.462 -1.608 1.00 93.62 195 ARG A C 1
ATOM 1484 O O . ARG A 1 195 ? -6.369 7.562 -0.413 1.00 93.62 195 ARG A O 1
ATOM 1491 N N . LEU A 1 196 ? -7.848 7.644 -2.114 1.00 95.44 196 LEU A N 1
ATOM 1492 C CA . LEU A 1 196 ? -8.997 8.026 -1.290 1.00 95.44 196 LEU A CA 1
ATOM 1493 C C . LEU A 1 196 ? -9.337 6.961 -0.246 1.00 95.44 196 LEU A C 1
ATOM 1495 O O . LEU A 1 196 ? -9.526 7.289 0.921 1.00 95.44 196 LEU A O 1
ATOM 1499 N N . GLY A 1 197 ? -9.365 5.686 -0.639 1.00 95.56 197 GLY A N 1
ATOM 1500 C CA . GLY A 1 197 ? -9.631 4.588 0.288 1.00 95.56 197 GLY A CA 1
ATOM 1501 C C . GLY A 1 197 ? -8.570 4.483 1.386 1.00 95.56 197 GLY A C 1
ATOM 1502 O O . GLY A 1 197 ? -8.905 4.223 2.540 1.00 95.56 197 GLY A O 1
ATOM 1503 N N . PHE A 1 198 ? -7.300 4.727 1.047 1.00 95.69 198 PHE A N 1
ATOM 1504 C CA . PHE A 1 198 ? -6.204 4.737 2.013 1.00 95.69 198 PHE A CA 1
ATOM 1505 C C . PHE A 1 198 ? -6.341 5.894 3.005 1.00 95.69 198 PHE A C 1
ATOM 1507 O O . PHE A 1 198 ? -6.262 5.675 4.209 1.00 95.69 198 PHE A O 1
ATOM 1514 N N . GLU A 1 199 ? -6.575 7.112 2.509 1.00 95.25 199 GLU A N 1
ATOM 1515 C CA . GLU A 1 199 ? -6.763 8.302 3.347 1.00 95.25 199 GLU A CA 1
ATOM 1516 C C . GLU A 1 199 ? -7.960 8.144 4.296 1.00 95.25 199 GLU A C 1
ATOM 1518 O O . GLU A 1 199 ? -7.843 8.477 5.473 1.00 95.25 199 GLU A O 1
ATOM 1523 N N . ALA A 1 200 ? -9.070 7.575 3.813 1.00 95.38 200 ALA A N 1
ATOM 1524 C CA . ALA A 1 200 ? -10.256 7.313 4.625 1.00 95.38 200 ALA A CA 1
ATOM 1525 C C . ALA A 1 200 ? -9.984 6.306 5.753 1.00 95.38 200 ALA A C 1
ATOM 1527 O O . ALA A 1 200 ? -10.313 6.577 6.901 1.00 95.38 200 ALA A O 1
ATOM 1528 N N . LEU A 1 201 ? -9.329 5.179 5.453 1.00 96.38 201 LEU A N 1
ATOM 1529 C CA . LEU A 1 201 ? -8.988 4.179 6.471 1.00 96.38 201 LEU A CA 1
ATOM 1530 C C . LEU A 1 201 ? -8.045 4.762 7.534 1.00 96.38 201 LEU A C 1
ATOM 1532 O O . LEU A 1 201 ? -8.219 4.523 8.725 1.00 96.38 201 LEU A O 1
ATOM 1536 N N . VAL A 1 202 ? -7.055 5.558 7.122 1.00 95.31 202 VAL A N 1
ATOM 1537 C CA . VAL A 1 202 ? -6.145 6.229 8.063 1.00 95.31 202 VAL A CA 1
ATOM 1538 C C . VAL A 1 202 ? -6.889 7.225 8.953 1.00 95.31 202 VAL A C 1
ATOM 1540 O O . VAL A 1 202 ? -6.569 7.322 10.136 1.00 95.31 202 VAL A O 1
ATOM 1543 N N . ALA A 1 203 ? -7.868 7.955 8.416 1.00 94.38 203 ALA A N 1
ATOM 1544 C CA . ALA A 1 203 ? -8.700 8.855 9.210 1.00 94.38 203 ALA A CA 1
ATOM 1545 C C . ALA A 1 203 ? -9.514 8.083 10.262 1.00 94.38 203 ALA A C 1
ATOM 1547 O O . ALA A 1 203 ? -9.420 8.409 11.441 1.00 94.38 203 ALA A O 1
ATOM 1548 N N . GLU A 1 204 ? -10.195 7.004 9.867 1.00 94.31 204 GLU A N 1
ATOM 1549 C CA . GLU A 1 204 ? -10.978 6.154 10.781 1.00 94.31 204 GLU A CA 1
ATOM 1550 C C . GLU A 1 204 ? -10.122 5.547 11.893 1.00 94.31 204 GLU A C 1
ATOM 1552 O O . GLU A 1 2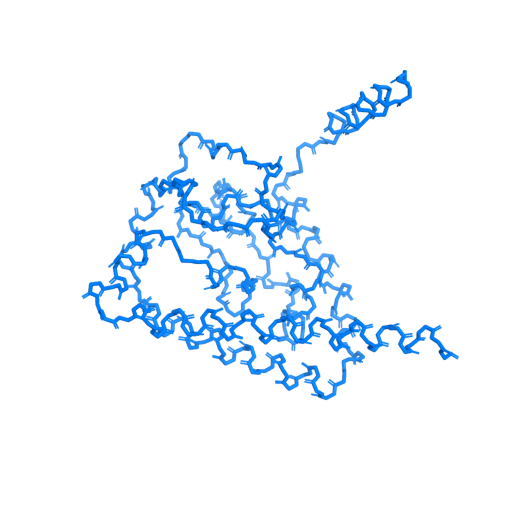04 ? -10.491 5.565 13.067 1.00 94.31 204 GLU A O 1
ATOM 1557 N N . ARG A 1 205 ? -8.930 5.056 11.541 1.00 94.75 205 ARG A N 1
ATOM 1558 C CA . ARG A 1 205 ? -7.967 4.552 12.521 1.00 94.75 205 ARG A CA 1
ATOM 1559 C C . ARG A 1 205 ? -7.635 5.618 13.567 1.00 94.75 205 ARG A C 1
ATOM 1561 O O . ARG A 1 205 ? -7.578 5.301 14.753 1.00 94.75 205 ARG A O 1
ATOM 1568 N N . ARG A 1 206 ? -7.371 6.853 13.126 1.00 93.81 206 ARG A N 1
ATOM 1569 C CA . ARG A 1 206 ? -7.000 7.969 14.009 1.00 93.81 206 ARG A CA 1
ATOM 1570 C C . ARG A 1 206 ? -8.155 8.388 14.904 1.00 93.81 206 ARG A C 1
ATOM 1572 O O . ARG A 1 206 ? -7.915 8.663 16.071 1.00 93.81 206 ARG A O 1
ATOM 1579 N N . GLU A 1 207 ? -9.375 8.422 14.378 1.00 93.38 207 GLU A N 1
ATOM 1580 C CA . GLU A 1 207 ? -10.581 8.694 15.168 1.00 93.38 207 GLU A CA 1
ATOM 1581 C C . GLU A 1 207 ? -10.737 7.660 16.284 1.00 93.38 207 GLU A C 1
ATOM 1583 O O . GLU A 1 207 ? -10.807 8.035 17.450 1.00 93.38 207 GLU A O 1
ATOM 1588 N N . ARG A 1 208 ? -10.626 6.366 15.961 1.00 92.44 208 ARG A N 1
ATOM 1589 C CA . ARG A 1 208 ? -10.645 5.310 16.980 1.00 92.44 208 ARG A CA 1
ATOM 1590 C C . ARG A 1 208 ? -9.516 5.464 18.001 1.00 92.44 208 ARG A C 1
ATOM 1592 O O . ARG A 1 208 ? -9.745 5.310 19.191 1.00 92.44 208 ARG A O 1
ATOM 1599 N N . GLU A 1 209 ? -8.286 5.731 17.560 1.00 91.12 209 GLU A N 1
ATOM 1600 C CA . GLU A 1 209 ? -7.155 5.925 18.482 1.00 91.12 209 GLU A CA 1
ATOM 1601 C C . GLU A 1 209 ? -7.367 7.125 19.421 1.00 91.12 209 GLU A C 1
ATOM 1603 O O . GLU A 1 209 ? -6.910 7.086 20.560 1.00 91.12 209 GLU A O 1
ATOM 1608 N N . ILE A 1 210 ? -8.063 8.174 18.970 1.00 93.25 210 ILE A N 1
ATOM 1609 C CA . ILE A 1 210 ? -8.470 9.299 19.820 1.00 93.25 210 ILE A CA 1
ATOM 1610 C C . ILE A 1 210 ? -9.547 8.854 20.812 1.00 93.25 210 ILE A C 1
ATOM 1612 O O . ILE A 1 210 ? -9.411 9.137 22.000 1.00 93.25 210 ILE A O 1
ATOM 1616 N N . ASP A 1 211 ? -10.574 8.138 20.356 1.00 91.06 211 ASP A N 1
ATOM 1617 C CA . ASP A 1 211 ? -11.651 7.645 21.219 1.00 91.06 211 ASP A CA 1
ATOM 1618 C C . ASP A 1 211 ? -11.121 6.704 22.315 1.00 91.06 211 ASP A C 1
ATOM 1620 O O . ASP A 1 211 ? -11.489 6.854 23.478 1.00 91.06 211 ASP A O 1
ATOM 1624 N N . ASP A 1 212 ? -10.189 5.806 21.976 1.00 89.06 212 ASP A N 1
ATOM 1625 C CA . ASP A 1 212 ? -9.512 4.901 22.916 1.00 89.06 212 ASP A CA 1
ATOM 1626 C C . ASP A 1 212 ? -8.712 5.657 23.999 1.00 89.06 212 ASP A C 1
ATOM 1628 O O . ASP A 1 212 ? -8.506 5.129 25.089 1.00 89.06 212 ASP A O 1
ATOM 1632 N N . LEU A 1 213 ? -8.217 6.868 23.708 1.00 90.19 213 LEU A N 1
ATOM 1633 C CA . LEU A 1 213 ? -7.467 7.700 24.662 1.00 90.19 213 LEU A CA 1
ATOM 1634 C C . LEU A 1 213 ? -8.371 8.526 25.585 1.00 90.19 213 LEU A C 1
ATOM 1636 O O . LEU A 1 213 ? -7.899 9.019 26.611 1.00 90.19 213 LEU A O 1
ATOM 1640 N N . LEU A 1 214 ? -9.629 8.734 25.195 1.00 90.00 214 LEU A N 1
ATOM 1641 C CA . LEU A 1 214 ? -10.608 9.515 25.952 1.00 90.00 214 LEU A CA 1
ATOM 1642 C C . LEU A 1 214 ? -11.445 8.658 26.917 1.00 90.00 214 LEU A C 1
ATOM 1644 O O . LEU A 1 214 ? -12.188 9.225 27.722 1.00 90.00 214 LEU A O 1
ATOM 1648 N N . GLN A 1 215 ? -11.331 7.329 26.835 1.00 81.62 215 GLN A N 1
ATOM 1649 C CA . GLN A 1 215 ? -11.984 6.347 27.711 1.00 81.62 215 GLN A CA 1
ATOM 1650 C C . GLN A 1 215 ? -11.083 5.930 28.878 1.00 81.62 215 GLN A C 1
ATOM 1652 O O . GLN A 1 215 ? -11.642 5.708 29.977 1.00 81.62 215 GLN A O 1
#

Foldseek 3Di:
DVVVVVVVVVVVVVVVPDDPQPLVNLLVVLQVLLVVLLVVLVVDDPVLLVLLVVLLVLLVLLCVLLDPFPLQVPLQAAADDDDPDDDDDDPPVPDDDDDDFPPPRSHHPLQQDEQPSQRDSLQSNSLSSVVDHSVQRDDDPADDRNHSQADSRGGSHDSSNGGLSSRLDAGPSSLVSCVVVVSNVVNNVSSVVSVVSSVVSSVVSVVVVVVVVVD